Protein AF-0000000085933556 (afdb_homodimer)

Radius of gyration: 35.41 Å; Cα contacts (8 Å, |Δi|>4): 212; chains: 2; bounding box: 80×135×76 Å

Seco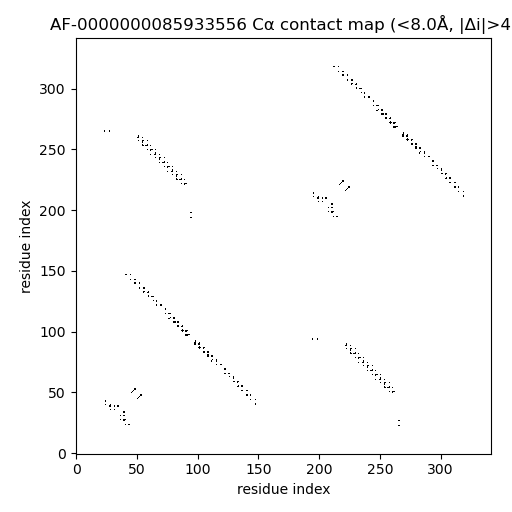ndary structure (DSSP, 8-state):
-------------THHHHHHHHHHHHHHHHH--SS-HHHHHHHHHHHIIIIIHHHHHHHHHHHHHHHHHHHHHHHHHHHHHHHHHHHHHHHTTS-HHHHHHHHHHHHHHHHHHHHHHHHHHHHHHHHHHHHHHHHHHHHHHHHHHHHHHHHHHHHHHHHHHHHHHHHHHT-/-------------THHHHHHHHHHHHHHHHH--SS-HHHHHHHHHHHIIIIIHHHHHHHHHHHHHHHHHHHHHHHHHHHHHHHHHHHHHHHTTS-HHHHHHHHHHHHHHHHHHHHHHHHHHHHHHHHHHHHHHHHHHHHHHHHHHHHHHHHHHHHHHHHHHHHHHHHHHT-

Organism: Parascaris univalens (NCBI:txid6257)

Nearest PDB structures (foldseek):
  3g67-assembly1_A  TM=4.284E-01  e=4.924E-02  Thermotoga maritima
  3g6b-assembly1_A  TM=4.175E-01  e=7.745E-02  Thermotoga maritima
  3ja6-assembly1_H  TM=3.773E-01  e=7.319E-02  Escherichia coli
  5sxc-assembly1_B  TM=4.586E-01  e=5.949E-01  Homo sapiens
  2b5u-assembly2_C  TM=4.401E-01  e=1.745E+00  Escherichia coli

Structure (mmCIF, N/CA/C/O backbone):
data_AF-0000000085933556-model_v1
#
loop_
_entity.id
_entity.type
_entity.pdbx_description
1 polymer 'IMD domain-containing protein'
#
loop_
_atom_site.group_PDB
_atom_site.id
_atom_site.type_symbol
_atom_site.label_atom_id
_atom_site.label_alt_id
_atom_site.label_comp_id
_atom_site.label_asym_id
_atom_site.label_entity_id
_atom_site.label_seq_id
_atom_site.pdbx_PDB_ins_code
_atom_site.Cartn_x
_atom_site.Cartn_y
_atom_site.Cartn_z
_atom_site.occupancy
_atom_site.B_iso_or_equiv
_atom_site.auth_seq_id
_atom_site.auth_comp_id
_atom_site.auth_asym_id
_atom_site.auth_atom_id
_atom_site.pdbx_PDB_model_num
ATOM 1 N N . MET A 1 1 ? -41.156 -8.016 -5.785 1 26.17 1 MET A N 1
ATOM 2 C CA . MET A 1 1 ? -40.406 -9.266 -5.91 1 26.17 1 MET A CA 1
ATOM 3 C C . MET A 1 1 ? -39.125 -9.039 -6.703 1 26.17 1 MET A C 1
ATOM 5 O O . MET A 1 1 ? -39.156 -8.617 -7.859 1 26.17 1 MET A O 1
ATOM 9 N N . ALA A 1 2 ? -37.938 -8.664 -5.984 1 28.75 2 ALA A N 1
ATOM 10 C CA . ALA A 1 2 ? -36.719 -8.016 -6.441 1 28.75 2 ALA A CA 1
ATOM 11 C C . ALA A 1 2 ? -35.938 -8.922 -7.383 1 28.75 2 ALA A C 1
ATOM 13 O O . ALA A 1 2 ? -35.656 -10.078 -7.055 1 28.75 2 ALA A O 1
ATOM 14 N N . ARG A 1 3 ? -36 -8.773 -8.688 1 28.77 3 ARG A N 1
ATOM 15 C CA . ARG A 1 3 ? -35.281 -9.469 -9.742 1 28.77 3 ARG A CA 1
ATOM 16 C C . ARG A 1 3 ? -33.781 -9.469 -9.445 1 28.77 3 ARG A C 1
ATOM 18 O O . ARG A 1 3 ? -33.156 -8.414 -9.281 1 28.77 3 ARG A O 1
ATOM 25 N N . LYS A 1 4 ? -33.344 -10.477 -8.789 1 30.47 4 LYS A N 1
ATOM 26 C CA . LYS A 1 4 ? -31.906 -10.695 -8.562 1 30.47 4 LYS A CA 1
ATOM 27 C C . LYS A 1 4 ? -31.109 -10.43 -9.836 1 30.47 4 LYS A C 1
ATOM 29 O O . LYS A 1 4 ? -31.406 -10.984 -10.898 1 30.47 4 LYS A O 1
ATOM 34 N N . LYS A 1 5 ? -30.594 -9.195 -9.961 1 32.16 5 LYS A N 1
ATOM 35 C CA . LYS A 1 5 ? -29.641 -8.891 -11.031 1 32.16 5 LYS A CA 1
ATOM 36 C C . LYS A 1 5 ? -28.688 -10.047 -11.258 1 32.16 5 LYS A C 1
ATOM 38 O O . LYS A 1 5 ? -28 -10.484 -10.336 1 32.16 5 LYS A O 1
ATOM 43 N N . GLU A 1 6 ? -29.031 -10.992 -12.07 1 28.17 6 GLU A N 1
ATOM 44 C CA . GLU A 1 6 ? -28.234 -12.102 -12.586 1 28.17 6 GLU A CA 1
ATOM 45 C C . GLU A 1 6 ? -26.797 -11.656 -12.883 1 28.17 6 GLU A C 1
ATOM 47 O O . GLU A 1 6 ? -26.594 -10.695 -13.625 1 28.17 6 GLU A O 1
ATOM 52 N N . GLY A 1 7 ? -25.953 -11.641 -11.828 1 27.97 7 GLY A N 1
ATOM 53 C CA . GLY A 1 7 ? -24.516 -11.43 -11.898 1 27.97 7 GLY A CA 1
ATOM 54 C C . GLY A 1 7 ? -23.875 -12.062 -13.117 1 27.97 7 GLY A C 1
ATOM 55 O O . GLY A 1 7 ? -24.234 -13.18 -13.5 1 27.97 7 GLY A O 1
ATOM 56 N N . ASP A 1 8 ? -23.562 -11.266 -14.125 1 31.34 8 ASP A N 1
ATOM 57 C CA . ASP A 1 8 ? -22.812 -11.594 -15.344 1 31.34 8 ASP A CA 1
ATOM 58 C C . ASP A 1 8 ? -21.719 -12.609 -15.062 1 31.34 8 ASP A C 1
ATOM 60 O O . ASP A 1 8 ? -20.844 -12.367 -14.227 1 31.34 8 ASP A O 1
ATOM 64 N N . ASP A 1 9 ? -22.047 -13.891 -15.07 1 30.17 9 ASP A N 1
ATOM 65 C CA . ASP A 1 9 ? -21.219 -15.094 -15.133 1 30.17 9 ASP A CA 1
ATOM 66 C C . ASP A 1 9 ? -20.031 -14.891 -16.062 1 30.17 9 ASP A C 1
ATOM 68 O O . ASP A 1 9 ? -20.188 -14.766 -17.281 1 30.17 9 ASP A O 1
ATOM 72 N N . TYR A 1 10 ? -19.125 -14.07 -15.664 1 32.06 10 TYR A N 1
ATOM 73 C CA . TYR A 1 10 ? -17.906 -14.188 -16.453 1 32.06 10 TYR A CA 1
ATOM 74 C C . TYR A 1 10 ? -17.547 -15.656 -16.672 1 32.06 10 TYR A C 1
ATOM 76 O O . TYR A 1 10 ? -17.406 -16.422 -15.719 1 32.06 10 TYR A O 1
ATOM 84 N N . GLY A 1 11 ? -18.078 -16.312 -17.641 1 29.06 11 GLY A N 1
ATOM 85 C CA . GLY A 1 11 ? -17.891 -17.609 -18.266 1 29.06 11 GLY A CA 1
ATOM 86 C C . GLY A 1 11 ? -16.453 -18.094 -18.234 1 29.06 11 GLY A C 1
ATOM 87 O O . GLY A 1 11 ? -15.734 -17.984 -19.234 1 29.06 11 GLY A O 1
ATOM 88 N N . LEU A 1 12 ? -15.625 -17.781 -17.297 1 33.41 12 LEU A N 1
ATOM 89 C CA . LEU A 1 12 ? -14.414 -18.594 -17.266 1 33.41 12 LEU A CA 1
ATOM 90 C C . LEU A 1 12 ? -14.758 -20.078 -17.25 1 33.41 12 LEU A C 1
ATOM 92 O O . LEU A 1 12 ? -15.336 -20.578 -16.266 1 33.41 12 LEU A O 1
ATOM 96 N N . SER A 1 13 ? -15.133 -20.594 -18.422 1 31.86 13 SER A N 1
ATOM 97 C CA . SER A 1 13 ? -15.508 -21.969 -18.703 1 31.86 13 SER A CA 1
ATOM 98 C C . SER A 1 13 ? -14.508 -22.938 -18.078 1 31.86 13 SER A C 1
ATOM 100 O O . SER A 1 13 ? -13.297 -22.797 -18.25 1 31.86 13 SER A O 1
ATOM 102 N N . ASN A 1 14 ? -14.727 -23.656 -17.094 1 37.09 14 ASN A N 1
ATOM 103 C CA . ASN A 1 14 ? -14.148 -24.797 -16.406 1 37.09 14 ASN A CA 1
ATOM 104 C C . ASN A 1 14 ? -13.578 -25.812 -17.406 1 37.09 14 ASN A C 1
ATOM 106 O O . ASN A 1 14 ? -12.789 -26.688 -17.031 1 37.09 14 ASN A O 1
ATOM 110 N N . GLY A 1 15 ? -14.125 -25.891 -18.641 1 37.16 15 GLY A N 1
ATOM 111 C CA . GLY A 1 15 ? -13.789 -26.922 -19.609 1 37.16 15 GLY A CA 1
ATOM 112 C C . GLY A 1 15 ? -12.398 -26.766 -20.188 1 37.16 15 GLY A C 1
ATOM 113 O O . GLY A 1 15 ? -11.828 -27.719 -20.734 1 37.16 15 GLY A O 1
ATOM 114 N N . SER A 1 16 ? -11.969 -25.531 -20.438 1 40 16 SER A N 1
ATOM 115 C CA . SER A 1 16 ? -10.727 -25.297 -21.172 1 40 16 SER A CA 1
ATOM 116 C C . SER A 1 16 ? -9.508 -25.594 -20.312 1 40 16 SER A C 1
ATOM 118 O O . SER A 1 16 ? -8.445 -25.938 -20.844 1 40 16 SER A O 1
ATOM 120 N N . SER A 1 17 ? -9.68 -25.516 -19.078 1 43.22 17 SER A N 1
ATOM 121 C CA . SER A 1 17 ? -8.523 -25.781 -18.234 1 43.22 17 SER A CA 1
ATOM 122 C C . SER A 1 17 ? -8.242 -27.281 -18.125 1 43.22 17 SER A C 1
ATOM 124 O O . SER A 1 17 ? -7.086 -27.703 -18.156 1 43.22 17 SER A O 1
ATOM 126 N N . ASP A 1 18 ? -9.242 -28.078 -18.047 1 42.28 18 ASP A N 1
ATOM 127 C CA . ASP A 1 18 ? -9.109 -29.531 -17.984 1 42.28 18 ASP A CA 1
ATOM 128 C C . ASP A 1 18 ? -8.539 -30.094 -19.281 1 42.28 18 ASP A C 1
ATOM 130 O O . ASP A 1 18 ? -7.707 -31 -19.266 1 42.28 18 ASP A O 1
ATOM 134 N N . ALA A 1 19 ? -9.031 -29.594 -20.438 1 48.72 19 ALA A N 1
ATOM 135 C CA . ALA A 1 19 ? -8.578 -30.047 -21.75 1 48.72 19 ALA A CA 1
ATOM 136 C C . ALA A 1 19 ? -7.109 -29.703 -21.969 1 48.72 19 ALA A C 1
ATOM 138 O O . ALA A 1 19 ? -6.363 -30.484 -22.562 1 48.72 19 ALA A O 1
ATOM 139 N N . SER A 1 20 ? -6.75 -28.641 -21.312 1 49.59 20 SER A N 1
ATOM 140 C CA . SER A 1 20 ? -5.391 -28.188 -21.609 1 49.59 20 SER A CA 1
ATOM 141 C C . SER A 1 20 ? -4.363 -29.031 -20.844 1 49.59 20 SER A C 1
ATOM 143 O O . SER A 1 20 ? -3.35 -29.438 -21.406 1 49.59 20 SER A O 1
ATOM 145 N N . LEU A 1 21 ? -4.738 -29.359 -19.672 1 46.59 21 LEU A N 1
ATOM 146 C CA . LEU A 1 21 ? -3.807 -30.203 -18.922 1 46.59 21 LEU A CA 1
ATOM 147 C C . LEU A 1 21 ? -3.752 -31.609 -19.5 1 46.59 21 LEU A C 1
ATOM 149 O O . LEU A 1 21 ? -2.67 -32.188 -19.672 1 46.59 21 LEU A O 1
ATOM 153 N N . ASP A 1 22 ? -4.938 -32.125 -19.766 1 45.41 22 ASP A N 1
ATOM 154 C CA . ASP A 1 22 ? -4.98 -33.438 -20.391 1 45.41 22 ASP A CA 1
ATOM 155 C C . ASP A 1 22 ? -4.23 -33.438 -21.719 1 45.41 22 ASP A C 1
ATOM 157 O O . ASP A 1 22 ? -3.484 -34.375 -22.016 1 45.41 22 ASP A O 1
ATOM 161 N N . ALA A 1 23 ? -4.512 -32.406 -22.438 1 48.91 23 ALA A N 1
ATOM 162 C CA . ALA A 1 23 ? -3.832 -32.281 -23.719 1 48.91 23 ALA A CA 1
ATOM 163 C C . ALA A 1 23 ? -2.326 -32.125 -23.531 1 48.91 23 ALA A C 1
ATOM 165 O O . ALA A 1 23 ? -1.537 -32.719 -24.25 1 48.91 23 ALA A O 1
ATOM 166 N N . ALA A 1 24 ? -1.965 -31.422 -22.531 1 46.34 24 ALA A N 1
ATOM 167 C CA . ALA A 1 24 ? -0.544 -31.234 -22.234 1 46.34 24 ALA A CA 1
ATOM 168 C C . ALA A 1 24 ? 0.09 -32.531 -21.766 1 46.34 24 ALA A C 1
ATOM 170 O O . ALA A 1 24 ? 1.186 -32.906 -22.203 1 46.34 24 ALA A O 1
ATOM 171 N N . LEU A 1 25 ? -0.577 -33.188 -20.938 1 47.22 25 LEU A N 1
ATOM 172 C CA . LEU A 1 25 ? -0.103 -34.469 -20.469 1 47.22 25 LEU A CA 1
ATOM 173 C C . LEU A 1 25 ? -0.025 -35.469 -21.641 1 47.22 25 LEU A C 1
ATOM 175 O O . LEU A 1 25 ? 0.962 -36.188 -21.766 1 47.22 25 LEU A O 1
ATOM 179 N N . ARG A 1 26 ? -1.099 -35.469 -22.453 1 49.09 26 ARG A N 1
ATOM 180 C CA . ARG A 1 26 ? -1.125 -36.375 -23.609 1 49.09 26 ARG A CA 1
ATOM 181 C C . ARG A 1 26 ? 0.001 -36.031 -24.578 1 49.09 26 ARG A C 1
ATOM 183 O O . ARG A 1 26 ? 0.656 -36.938 -25.109 1 49.09 26 ARG A O 1
ATOM 190 N N . GLU A 1 27 ? 0.159 -34.812 -24.828 1 45.16 27 GLU A N 1
ATOM 191 C CA . GLU A 1 27 ? 1.21 -34.375 -25.75 1 45.16 27 GLU A CA 1
ATOM 192 C C . GLU A 1 27 ? 2.594 -34.719 -25.188 1 45.16 27 GLU A C 1
ATOM 194 O O . GLU A 1 27 ? 3.475 -35.156 -25.938 1 45.16 27 GLU A O 1
ATOM 199 N N . CYS A 1 28 ? 2.779 -34.438 -24 1 42.66 28 CYS A N 1
ATOM 200 C CA . CYS A 1 28 ? 4.035 -34.812 -23.359 1 42.66 28 CYS A CA 1
ATOM 201 C C . CYS A 1 28 ? 4.285 -36.312 -23.484 1 42.66 28 CYS A C 1
ATOM 203 O O . CYS A 1 28 ? 5.398 -36.75 -23.797 1 42.66 28 CYS A O 1
ATOM 205 N N . ILE A 1 29 ? 3.277 -37 -23.25 1 44.59 29 ILE A N 1
ATOM 206 C CA . ILE A 1 29 ? 3.369 -38.469 -23.359 1 44.59 29 ILE A CA 1
ATOM 207 C C . ILE A 1 29 ? 3.689 -38.844 -24.797 1 44.59 29 ILE A C 1
ATOM 209 O O . ILE A 1 29 ? 4.523 -39.75 -25.031 1 44.59 29 ILE A O 1
ATOM 213 N N . ASN A 1 30 ? 2.947 -38.281 -25.672 1 44.81 30 ASN A N 1
ATOM 214 C CA . ASN A 1 30 ? 3.141 -38.656 -27.062 1 44.81 30 ASN A CA 1
ATOM 215 C C . ASN A 1 30 ? 4.551 -38.312 -27.547 1 44.81 30 ASN A C 1
ATOM 217 O O . ASN A 1 30 ? 5.09 -38.969 -28.422 1 44.81 30 ASN A O 1
ATOM 221 N N . ASN A 1 31 ? 5 -37.281 -27.141 1 39.56 31 ASN A N 1
ATOM 222 C CA . ASN A 1 31 ? 6.332 -36.875 -27.594 1 39.56 31 ASN A CA 1
ATOM 223 C C . ASN A 1 31 ? 7.422 -37.688 -26.922 1 39.56 31 ASN A C 1
ATOM 225 O O . ASN A 1 31 ? 8.602 -37.594 -27.25 1 39.56 31 ASN A O 1
ATOM 229 N N . ILE A 1 32 ? 7.109 -38.219 -25.812 1 40.66 32 ILE A N 1
ATOM 230 C CA . ILE A 1 32 ? 8.125 -39.031 -25.156 1 40.66 32 ILE A CA 1
ATOM 231 C C . ILE A 1 32 ? 8.156 -40.406 -25.781 1 40.66 32 ILE A C 1
ATOM 233 O O . ILE A 1 32 ? 7.34 -41.281 -25.438 1 40.66 32 ILE A O 1
ATOM 237 N N . SER A 1 33 ? 8.453 -40.531 -26.922 1 40.47 33 SER A N 1
ATOM 238 C CA . SER A 1 33 ? 8.578 -41.781 -27.656 1 40.47 33 SER A CA 1
ATOM 239 C C . SER A 1 33 ? 9.391 -42.812 -26.859 1 40.47 33 SER A C 1
ATOM 241 O O . SER A 1 33 ? 9.078 -44 -26.859 1 40.47 33 SER A O 1
ATOM 243 N N . ASP A 1 34 ? 10.617 -42.531 -26.562 1 43.16 34 ASP A N 1
ATOM 244 C CA . ASP A 1 34 ? 11.555 -43.562 -26.172 1 43.16 34 ASP A CA 1
ATOM 245 C C . ASP A 1 34 ? 11.438 -43.875 -24.688 1 43.16 34 ASP A C 1
ATOM 247 O O . ASP A 1 34 ? 12.219 -44.656 -24.141 1 43.16 34 ASP A O 1
ATOM 251 N N . ILE A 1 35 ? 10.953 -43 -23.875 1 46.62 35 ILE A N 1
ATOM 252 C CA . ILE A 1 35 ? 10.836 -43.312 -22.453 1 46.62 35 ILE A CA 1
ATOM 253 C C . ILE A 1 35 ? 9.57 -44.125 -22.203 1 46.62 35 ILE A C 1
ATOM 255 O O . ILE A 1 35 ? 8.5 -43.781 -22.734 1 46.62 35 ILE A O 1
ATOM 259 N N . PRO A 1 36 ? 9.648 -45.281 -21.625 1 51.75 36 PRO A N 1
ATOM 260 C CA . PRO A 1 36 ? 8.438 -46.031 -21.297 1 51.75 36 PRO A CA 1
ATOM 261 C C . PRO A 1 36 ? 7.332 -45.156 -20.719 1 51.75 36 PRO A C 1
ATOM 263 O O . PRO A 1 36 ? 7.609 -44.25 -19.938 1 51.75 36 PRO A O 1
ATOM 266 N N . PRO A 1 37 ? 6.219 -45.125 -21.375 1 53.66 37 PRO A N 1
ATOM 267 C CA . PRO A 1 37 ? 5.062 -44.281 -21.062 1 53.66 37 PRO A CA 1
ATOM 268 C C . PRO A 1 37 ? 4.855 -44.094 -19.562 1 53.66 37 PRO A C 1
ATOM 270 O O . PRO A 1 37 ? 4.438 -43.031 -19.109 1 53.66 37 PRO A O 1
ATOM 273 N N . ASP A 1 38 ? 5.219 -45.156 -18.797 1 54.28 38 ASP A N 1
ATOM 274 C CA . ASP A 1 38 ? 5 -45.125 -17.344 1 54.28 38 ASP A CA 1
ATOM 275 C C . ASP A 1 38 ? 5.941 -44.125 -16.688 1 54.28 38 ASP A C 1
ATOM 277 O O . ASP A 1 38 ? 5.539 -43.375 -15.773 1 54.28 38 ASP A O 1
ATOM 281 N N . ARG A 1 39 ? 7.18 -44.094 -17.125 1 60.81 39 ARG A N 1
ATOM 282 C CA . ARG A 1 39 ? 8.164 -43.188 -16.531 1 60.81 39 ARG A CA 1
ATOM 283 C C . ARG A 1 39 ? 7.836 -41.719 -16.859 1 60.81 39 ARG A C 1
ATOM 285 O O . ARG A 1 39 ? 8.062 -40.844 -16.031 1 60.81 39 ARG A O 1
ATOM 292 N N . VAL A 1 40 ? 7.207 -41.688 -17.953 1 62.84 40 VAL A N 1
ATOM 293 C CA . VAL A 1 40 ? 6.871 -40.312 -18.406 1 62.84 40 VAL A CA 1
ATOM 294 C C . VAL A 1 40 ? 5.766 -39.75 -17.516 1 62.84 40 VAL A C 1
ATOM 296 O O . VAL A 1 40 ? 5.855 -38.594 -17.078 1 62.84 40 VAL A O 1
ATOM 299 N N . VAL A 1 41 ? 4.773 -40.594 -17.234 1 65.88 41 VAL A N 1
ATOM 300 C CA . VAL A 1 41 ? 3.652 -40.156 -16.422 1 65.88 41 VAL A CA 1
ATOM 301 C C . VAL A 1 41 ? 4.145 -39.781 -15.023 1 65.88 41 VAL A C 1
ATOM 303 O O . VAL A 1 41 ? 3.777 -38.75 -14.477 1 65.88 41 VAL A O 1
ATOM 306 N N . ASN A 1 42 ? 5.035 -40.656 -14.555 1 68.44 42 ASN A N 1
ATOM 307 C CA . ASN A 1 42 ? 5.547 -40.406 -13.211 1 68.44 42 ASN A CA 1
ATOM 308 C C . ASN A 1 42 ? 6.438 -39.156 -13.172 1 68.44 42 ASN A C 1
ATOM 310 O O . ASN A 1 42 ? 6.375 -38.375 -12.219 1 68.44 42 ASN A O 1
ATOM 314 N N . ASP A 1 43 ? 7.184 -39 -14.172 1 68 43 ASP A N 1
ATOM 315 C CA . ASP A 1 43 ? 8.086 -37.875 -14.227 1 68 43 ASP A CA 1
ATOM 316 C C . ASP A 1 43 ? 7.301 -36.562 -14.359 1 68 43 ASP A C 1
ATOM 318 O O . ASP A 1 43 ? 7.617 -35.562 -13.695 1 68 43 ASP A O 1
ATOM 322 N N . VAL A 1 44 ? 6.297 -36.656 -15.156 1 70.81 44 VAL A N 1
ATOM 323 C CA . VAL A 1 44 ? 5.465 -35.469 -15.359 1 70.81 44 VAL A CA 1
ATOM 324 C C . VAL A 1 44 ? 4.707 -35.156 -14.07 1 70.81 44 VAL A C 1
ATOM 326 O O . VAL A 1 44 ? 4.605 -34 -13.68 1 70.81 44 VAL A O 1
ATOM 329 N N . TYR A 1 45 ? 4.238 -36.156 -13.492 1 73.75 45 TYR A N 1
ATOM 330 C CA . TYR A 1 45 ? 3.547 -36 -12.219 1 73.75 45 TYR A CA 1
ATOM 331 C C . TYR A 1 45 ? 4.469 -35.375 -11.172 1 73.75 45 TYR A C 1
ATOM 333 O O . TYR A 1 45 ? 4.086 -34.438 -10.477 1 73.75 45 TYR A O 1
ATOM 341 N N . GLU A 1 46 ? 5.605 -35.875 -11.188 1 72.38 46 GLU A N 1
ATOM 342 C CA . GLU A 1 46 ? 6.555 -35.406 -10.195 1 72.38 46 GLU A CA 1
ATOM 343 C C . GLU A 1 46 ? 6.918 -33.938 -10.461 1 72.38 46 GLU A C 1
ATOM 345 O O . GLU A 1 46 ? 6.992 -33.125 -9.531 1 72.38 46 GLU A O 1
ATOM 350 N N . GLN A 1 47 ? 7.102 -33.656 -11.688 1 73.75 47 GLN A N 1
ATOM 351 C CA . GLN A 1 47 ? 7.426 -32.25 -12.039 1 73.75 47 GLN A CA 1
ATOM 352 C C . GLN A 1 47 ? 6.289 -31.312 -11.672 1 73.75 47 GLN A C 1
ATOM 354 O O . GLN A 1 47 ? 6.523 -30.25 -11.109 1 73.75 47 GLN A O 1
ATOM 359 N N . LEU A 1 48 ? 5.094 -31.703 -11.914 1 76.62 48 LEU A N 1
ATOM 360 C CA . LEU A 1 48 ? 3.928 -30.859 -11.641 1 76.62 48 LEU A CA 1
ATOM 361 C C . LEU A 1 48 ? 3.682 -30.75 -10.133 1 76.62 48 LEU A C 1
ATOM 363 O O . LEU A 1 48 ? 3.395 -29.672 -9.633 1 76.62 48 LEU A O 1
ATOM 367 N N . MET A 1 49 ? 3.936 -31.844 -9.461 1 80.06 49 MET A N 1
ATOM 368 C CA . MET A 1 49 ? 3.639 -31.875 -8.039 1 80.06 49 MET A CA 1
ATOM 369 C C . MET A 1 49 ? 4.777 -31.25 -7.234 1 80.06 49 MET A C 1
ATOM 371 O O . MET A 1 49 ? 4.543 -30.625 -6.195 1 80.06 49 MET A O 1
ATOM 375 N N . LEU A 1 50 ? 5.965 -31.375 -7.75 1 78.62 50 LEU A N 1
ATOM 376 C CA . LEU A 1 50 ? 7.105 -30.953 -6.945 1 78.62 50 LEU A CA 1
ATOM 377 C C . LEU A 1 50 ? 7.523 -29.531 -7.297 1 78.62 50 LEU A C 1
ATOM 379 O O . LEU A 1 50 ? 8.086 -28.828 -6.461 1 78.62 50 LEU A O 1
ATOM 383 N N . LYS A 1 51 ? 7.199 -29.109 -8.508 1 79.06 51 LYS A N 1
ATOM 384 C CA . LYS A 1 51 ? 7.699 -27.797 -8.922 1 79.06 51 LYS A CA 1
ATOM 385 C C . LYS A 1 51 ? 6.551 -26.828 -9.195 1 79.06 51 LYS A C 1
ATOM 387 O O . LYS A 1 51 ? 6.5 -25.734 -8.617 1 79.06 51 LYS A O 1
ATOM 392 N N . PHE A 1 52 ? 5.602 -27.234 -9.969 1 82.44 52 PHE A N 1
ATOM 393 C CA . PHE A 1 52 ? 4.527 -26.344 -10.398 1 82.44 52 PHE A CA 1
ATOM 394 C C . PHE A 1 52 ? 3.59 -26.031 -9.234 1 82.44 52 PHE A C 1
ATOM 396 O O . PHE A 1 52 ? 3.275 -24.875 -8.977 1 82.44 52 PHE A O 1
ATOM 403 N N . GLN A 1 53 ? 3.197 -27.047 -8.516 1 86.81 53 GLN A N 1
ATOM 404 C CA . GLN A 1 53 ? 2.184 -26.891 -7.477 1 86.81 53 GLN A CA 1
ATOM 405 C C . GLN A 1 53 ? 2.691 -26 -6.348 1 86.81 53 GLN A C 1
ATOM 407 O O . GLN A 1 53 ? 2.01 -25.062 -5.941 1 86.81 53 GLN A O 1
ATOM 412 N N . PRO A 1 54 ? 3.863 -26.266 -5.793 1 87.75 54 PRO A N 1
ATOM 413 C CA . PRO A 1 54 ? 4.363 -25.375 -4.754 1 87.75 54 PRO A CA 1
ATOM 414 C C . PRO A 1 54 ? 4.559 -23.938 -5.258 1 87.75 54 PRO A C 1
ATOM 416 O O . PRO A 1 54 ? 4.355 -22.984 -4.508 1 87.75 54 PRO A O 1
ATOM 419 N N . ALA A 1 55 ? 4.977 -23.828 -6.473 1 88.94 55 ALA A N 1
ATOM 420 C CA . ALA A 1 55 ? 5.16 -22.5 -7.059 1 88.94 55 ALA A CA 1
ATOM 421 C C . ALA A 1 55 ? 3.834 -21.75 -7.152 1 88.94 55 ALA A C 1
ATOM 423 O O . ALA A 1 55 ? 3.76 -20.562 -6.84 1 88.94 55 ALA A O 1
ATOM 424 N N . MET A 1 56 ? 2.846 -22.375 -7.59 1 88.69 56 MET A N 1
ATOM 425 C CA . MET A 1 56 ? 1.513 -21.781 -7.688 1 88.69 56 MET A CA 1
ATOM 426 C C . MET A 1 56 ? 1.001 -21.375 -6.312 1 88.69 56 MET A C 1
ATOM 428 O O . MET A 1 56 ? 0.42 -20.297 -6.16 1 88.69 56 MET A O 1
ATOM 432 N N . LYS A 1 57 ? 1.201 -22.25 -5.375 1 90.06 57 LYS A N 1
ATOM 433 C CA . LYS A 1 57 ? 0.822 -21.922 -4.004 1 90.06 57 LYS A CA 1
ATOM 434 C C . LYS A 1 57 ? 1.566 -20.688 -3.51 1 90.06 57 LYS A C 1
ATOM 436 O O . LYS A 1 57 ? 0.996 -19.844 -2.803 1 90.06 57 LYS A O 1
ATOM 441 N N . GLY A 1 58 ? 2.83 -20.688 -3.84 1 92.94 58 GLY A N 1
ATOM 442 C CA . GLY A 1 58 ? 3.623 -19.516 -3.484 1 92.94 58 GLY A CA 1
ATOM 443 C C . GLY A 1 58 ? 3.064 -18.219 -4.039 1 92.94 58 GLY A C 1
ATOM 444 O O . GLY A 1 58 ? 3.057 -17.188 -3.354 1 92.94 58 GLY A O 1
ATOM 445 N N . VAL A 1 59 ? 2.572 -18.234 -5.254 1 93.19 59 VAL A N 1
ATOM 446 C CA . VAL A 1 59 ? 1.973 -17.062 -5.875 1 93.19 59 VAL A CA 1
ATOM 447 C C . VAL A 1 59 ? 0.703 -16.672 -5.121 1 93.19 59 VAL A C 1
ATOM 449 O O . VAL A 1 59 ? 0.495 -15.492 -4.812 1 93.19 59 VAL A O 1
ATOM 452 N N . ALA A 1 60 ? -0.095 -17.625 -4.828 1 92.44 60 ALA A N 1
ATOM 453 C CA . ALA A 1 60 ? -1.326 -17.359 -4.09 1 92.44 60 ALA A CA 1
ATOM 454 C C . ALA A 1 60 ? -1.021 -16.766 -2.719 1 92.44 60 ALA A C 1
ATOM 456 O O . ALA A 1 60 ? -1.596 -15.742 -2.336 1 92.44 60 ALA A O 1
ATOM 457 N N . ASP A 1 61 ? -0.123 -17.375 -2.016 1 94.69 61 ASP A N 1
ATOM 458 C CA . ASP A 1 61 ? 0.221 -16.922 -0.669 1 94.69 61 ASP A CA 1
ATOM 459 C C . ASP A 1 61 ? 0.776 -15.5 -0.688 1 94.69 61 ASP A C 1
ATOM 461 O O . ASP A 1 61 ? 0.342 -14.648 0.091 1 94.69 61 ASP A O 1
ATOM 465 N N . SER A 1 62 ? 1.738 -15.352 -1.527 1 95.94 62 SER A N 1
ATOM 466 C CA . SER A 1 62 ? 2.32 -14.023 -1.628 1 95.94 62 SER A CA 1
ATOM 467 C C . SER A 1 62 ? 1.295 -13.008 -2.123 1 95.94 62 SER A C 1
ATOM 469 O O . SER A 1 62 ? 1.331 -11.836 -1.73 1 95.94 62 SER A O 1
ATOM 471 N N . GLY A 1 63 ? 0.385 -13.43 -2.984 1 95.69 63 GLY A N 1
ATOM 472 C CA . GLY A 1 63 ? -0.706 -12.578 -3.428 1 95.69 63 GLY A CA 1
ATOM 473 C C . GLY A 1 63 ? -1.605 -12.117 -2.293 1 95.69 63 GLY A C 1
ATOM 474 O O . GLY A 1 63 ? -1.984 -10.953 -2.227 1 95.69 63 GLY A O 1
ATOM 475 N N . PHE A 1 64 ? -1.9 -13 -1.426 1 96.06 64 PHE A N 1
ATOM 476 C CA . PHE A 1 64 ? -2.732 -12.656 -0.28 1 96.06 64 PHE A CA 1
ATOM 477 C C . PHE A 1 64 ? -1.997 -11.703 0.654 1 96.06 64 PHE A C 1
ATOM 479 O O . PHE A 1 64 ? -2.609 -10.812 1.245 1 96.06 64 PHE A O 1
ATOM 486 N N . ASN A 1 65 ? -0.724 -11.953 0.803 1 97 65 ASN A N 1
ATOM 487 C CA . ASN A 1 65 ? 0.065 -11.016 1.599 1 97 65 ASN A CA 1
ATOM 488 C C . ASN A 1 65 ? 0.043 -9.609 1.002 1 97 65 ASN A C 1
ATOM 490 O O . ASN A 1 65 ? -0.102 -8.625 1.727 1 97 65 ASN A O 1
ATOM 494 N N . LEU A 1 66 ? 0.206 -9.523 -0.277 1 96.19 66 LEU A N 1
ATOM 495 C CA . LEU A 1 66 ? 0.162 -8.242 -0.972 1 96.19 66 LEU A CA 1
ATOM 496 C C . LEU A 1 66 ? -1.215 -7.598 -0.84 1 96.19 66 LEU A C 1
ATOM 498 O O . LEU A 1 66 ? -1.322 -6.387 -0.625 1 96.19 66 LEU A O 1
ATOM 502 N N . LEU A 1 67 ? -2.207 -8.422 -0.943 1 95.62 67 LEU A N 1
ATOM 503 C CA . LEU A 1 67 ? -3.576 -7.945 -0.77 1 95.62 67 LEU A CA 1
ATOM 504 C C . LEU A 1 67 ? -3.768 -7.332 0.612 1 95.62 67 LEU A C 1
ATOM 506 O O . LEU A 1 67 ? -4.355 -6.254 0.739 1 95.62 67 LEU A O 1
ATOM 510 N N . ARG A 1 68 ? -3.291 -7.969 1.613 1 96.94 68 ARG A N 1
ATOM 511 C CA . ARG A 1 68 ? -3.381 -7.457 2.977 1 96.94 68 ARG A CA 1
ATOM 512 C C . ARG A 1 68 ? -2.662 -6.117 3.107 1 96.94 68 ARG A C 1
ATOM 514 O O . ARG A 1 68 ? -3.15 -5.207 3.779 1 96.94 68 ARG A O 1
ATOM 521 N N . ALA A 1 69 ? -1.508 -6.074 2.479 1 96.56 69 ALA A N 1
ATOM 522 C CA . ALA A 1 69 ? -0.76 -4.82 2.492 1 96.56 69 ALA A CA 1
ATOM 523 C C . ALA A 1 69 ? -1.553 -3.703 1.822 1 96.56 69 ALA A C 1
ATOM 525 O O . ALA A 1 69 ? -1.593 -2.576 2.322 1 96.56 69 ALA A O 1
ATOM 526 N N . PHE A 1 70 ? -2.174 -3.975 0.704 1 95 70 PHE A N 1
ATOM 527 C CA . PHE A 1 70 ? -2.998 -2.996 0.001 1 95 70 PHE A CA 1
ATOM 528 C C . PHE A 1 70 ? -4.164 -2.547 0.872 1 95 70 PHE A C 1
ATOM 530 O O . PHE A 1 70 ? -4.496 -1.359 0.906 1 95 70 PHE A O 1
ATOM 537 N N . ASN A 1 71 ? -4.746 -3.48 1.55 1 96.75 71 ASN A N 1
ATOM 538 C CA . ASN A 1 71 ? -5.84 -3.141 2.457 1 96.75 71 ASN A CA 1
ATOM 539 C C . ASN A 1 71 ? -5.371 -2.217 3.576 1 96.75 71 ASN A C 1
ATOM 541 O O . ASN A 1 71 ? -6.102 -1.315 3.99 1 96.75 71 ASN A O 1
ATOM 545 N N . ASN A 1 72 ? -4.219 -2.516 4.055 1 97.31 72 ASN A N 1
ATOM 546 C CA . ASN A 1 72 ? -3.652 -1.649 5.082 1 97.31 72 ASN A CA 1
ATOM 547 C C . ASN A 1 72 ? -3.443 -0.228 4.566 1 97.31 72 ASN A C 1
ATOM 549 O O . ASN A 1 72 ? -3.711 0.741 5.281 1 97.31 72 ASN A O 1
ATOM 553 N N . VAL A 1 73 ? -2.975 -0.049 3.33 1 95.94 73 VAL A N 1
ATOM 554 C CA . VAL A 1 73 ? -2.814 1.264 2.715 1 95.94 73 VAL A CA 1
ATOM 555 C C . VAL A 1 73 ? -4.164 1.979 2.662 1 95.94 73 VAL A C 1
ATOM 557 O O . VAL A 1 73 ? -4.25 3.174 2.953 1 95.94 73 VAL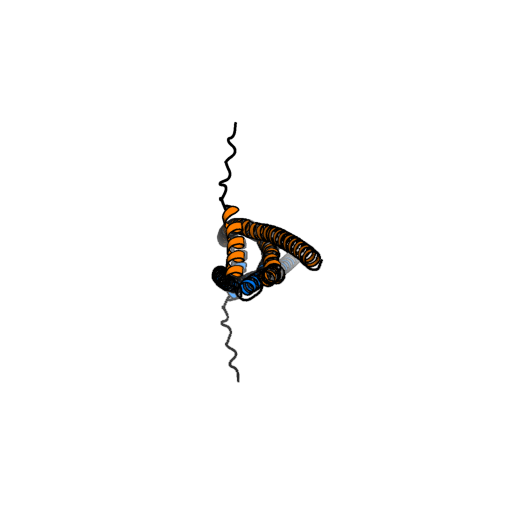 A O 1
ATOM 560 N N . GLN A 1 74 ? -5.16 1.228 2.289 1 95.88 74 GLN A N 1
ATOM 561 C CA . GLN A 1 74 ? -6.5 1.797 2.219 1 95.88 74 GLN A CA 1
ATOM 562 C C . GLN A 1 74 ? -6.91 2.412 3.555 1 95.88 74 GLN A C 1
ATOM 564 O O . GLN A 1 74 ? -7.379 3.551 3.602 1 95.88 74 GLN A O 1
ATOM 569 N N . LYS A 1 75 ? -6.75 1.732 4.598 1 96.94 75 LYS A N 1
ATOM 570 C CA . LYS A 1 75 ? -7.121 2.168 5.941 1 96.94 75 LYS A CA 1
ATOM 571 C C . LYS A 1 75 ? -6.285 3.363 6.383 1 96.94 75 LYS A C 1
ATOM 573 O O . LYS A 1 75 ? -6.816 4.336 6.926 1 96.94 75 LYS A O 1
ATOM 578 N N . MET A 1 76 ? -4.953 3.234 6.184 1 97 76 MET A N 1
ATOM 579 C CA . MET A 1 76 ? -4.062 4.312 6.602 1 97 76 MET A CA 1
ATOM 580 C C . MET A 1 76 ? -4.332 5.582 5.805 1 97 76 MET A C 1
ATOM 582 O O . MET A 1 76 ? -4.203 6.691 6.328 1 97 76 MET A O 1
ATOM 586 N N . CYS A 1 77 ? -4.66 5.414 4.516 1 95.88 77 CYS A N 1
ATOM 587 C CA . CYS A 1 77 ? -4.996 6.559 3.678 1 95.88 77 CYS A CA 1
ATOM 588 C C . CYS A 1 77 ? -6.234 7.277 4.207 1 95.88 77 CYS A C 1
ATOM 590 O O . CYS A 1 77 ? -6.281 8.508 4.23 1 95.88 77 CYS A O 1
ATOM 592 N N . GLU A 1 78 ? -7.203 6.539 4.66 1 96.44 78 GLU A N 1
ATOM 593 C CA . GLU A 1 78 ? -8.391 7.141 5.258 1 96.44 78 GLU A CA 1
ATOM 594 C C . GLU A 1 78 ? -8.031 7.984 6.477 1 96.44 78 GLU A C 1
ATOM 596 O O . GLU A 1 78 ? -8.523 9.102 6.637 1 96.44 78 GLU A O 1
ATOM 601 N N . GLY A 1 79 ? -7.191 7.453 7.312 1 96.56 79 GLY A N 1
ATOM 602 C CA . GLY A 1 79 ? -6.727 8.195 8.477 1 96.56 79 GLY A CA 1
ATOM 603 C C . GLY A 1 79 ? -5.973 9.461 8.117 1 96.56 79 GLY A C 1
ATOM 604 O O . GLY A 1 79 ? -6.152 10.5 8.75 1 96.56 79 GLY A O 1
ATOM 605 N N . TYR A 1 80 ? -5.188 9.398 7.109 1 96.5 80 TYR A N 1
ATOM 606 C CA . TYR A 1 80 ? -4.418 10.547 6.652 1 96.5 80 TYR A CA 1
ATOM 607 C C . TYR A 1 80 ? -5.336 11.641 6.117 1 96.5 80 TYR A C 1
ATOM 609 O O . TYR A 1 80 ? -5.172 12.812 6.457 1 96.5 80 TYR A O 1
ATOM 617 N N . VAL A 1 81 ? -6.305 11.234 5.348 1 96.25 81 VAL A N 1
ATOM 618 C CA . VAL A 1 81 ? -7.27 12.172 4.777 1 96.25 81 VAL A CA 1
ATOM 619 C C . VAL A 1 81 ? -8.055 12.852 5.898 1 96.25 81 VAL A C 1
ATOM 621 O O . VAL A 1 81 ? -8.258 14.07 5.871 1 96.25 81 VAL A O 1
ATOM 624 N N . LYS A 1 82 ? -8.438 12.133 6.852 1 96.75 82 LYS A N 1
ATOM 625 C CA . LYS A 1 82 ? -9.156 12.695 7.992 1 96.75 82 LYS A CA 1
ATOM 626 C C . LYS A 1 82 ? -8.312 13.734 8.727 1 96.75 82 LYS A C 1
ATOM 628 O O . LYS A 1 82 ? -8.82 14.766 9.156 1 96.75 82 LYS A O 1
ATOM 633 N N . SER A 1 83 ? -7.066 13.367 8.898 1 95.38 83 SER A N 1
ATOM 634 C CA . SER A 1 83 ? -6.164 14.297 9.562 1 95.38 83 SER A CA 1
ATOM 635 C C . SER A 1 83 ? -6.008 15.586 8.758 1 95.38 83 SER A C 1
ATOM 637 O O . SER A 1 83 ? -5.938 16.672 9.328 1 95.38 83 SER A O 1
ATOM 639 N N . ILE A 1 84 ? -5.941 15.516 7.457 1 93.44 84 ILE A N 1
ATOM 640 C CA . ILE A 1 84 ? -5.859 16.688 6.586 1 93.44 84 ILE A CA 1
ATOM 641 C C . ILE A 1 84 ? -7.133 17.516 6.715 1 93.44 84 ILE A C 1
ATOM 643 O O . ILE A 1 84 ? -7.07 18.75 6.809 1 93.44 84 ILE A O 1
ATOM 647 N N . ASP A 1 85 ? -8.266 16.859 6.746 1 94.69 85 ASP A N 1
ATOM 648 C CA . ASP A 1 85 ? -9.531 17.562 6.938 1 94.69 85 ASP A CA 1
ATOM 649 C C . ASP A 1 85 ? -9.547 18.312 8.266 1 94.69 85 ASP A C 1
ATOM 651 O O . ASP A 1 85 ? -9.992 19.469 8.32 1 94.69 85 ASP A O 1
ATOM 655 N N . THR A 1 86 ? -9.086 17.656 9.289 1 93.12 86 THR A N 1
ATOM 656 C CA . THR A 1 86 ? -9.031 18.281 10.609 1 93.12 86 THR A CA 1
ATOM 657 C C . THR A 1 86 ? -8.133 19.516 10.594 1 93.12 86 THR A C 1
ATOM 659 O O . THR A 1 86 ? -8.477 20.547 11.18 1 93.12 86 THR A O 1
ATOM 662 N N . LEU A 1 87 ? -6.996 19.438 9.922 1 91.06 87 LEU A N 1
ATOM 663 C CA . LEU A 1 87 ? -6.098 20.578 9.789 1 91.06 87 LEU A CA 1
ATOM 664 C C . LEU A 1 87 ? -6.762 21.703 9.016 1 91.06 87 LEU A C 1
ATOM 666 O O . LEU A 1 87 ? -6.672 22.875 9.414 1 91.06 87 LEU A O 1
ATOM 670 N N . ALA A 1 88 ? -7.398 21.359 7.945 1 90.12 88 ALA A N 1
ATOM 671 C CA . ALA A 1 88 ? -8.117 22.375 7.164 1 90.12 88 ALA A CA 1
ATOM 672 C C . ALA A 1 88 ? -9.172 23.078 8.008 1 90.12 88 ALA A C 1
ATOM 674 O O . ALA A 1 88 ? -9.297 24.297 7.961 1 90.12 88 ALA A O 1
ATOM 675 N N . ASP A 1 89 ? -9.883 22.391 8.805 1 89.19 89 ASP A N 1
ATOM 676 C CA . ASP A 1 89 ? -10.938 22.938 9.656 1 89.19 89 ASP A CA 1
ATOM 677 C C . ASP A 1 89 ? -10.359 23.875 10.711 1 89.19 89 ASP A C 1
ATOM 679 O O . ASP A 1 89 ? -11.016 24.844 11.109 1 89.19 89 ASP A O 1
ATOM 683 N N . SER A 1 90 ? -9.141 23.5 11.133 1 83.69 90 SER A N 1
ATOM 684 C CA . SER A 1 90 ? -8.5 24.344 12.133 1 83.69 90 SER A CA 1
ATOM 685 C C . SER A 1 90 ? -8.172 25.719 11.57 1 83.69 90 SER A C 1
ATOM 687 O O . SER A 1 90 ? -8.047 26.703 12.32 1 83.69 90 SER A O 1
ATOM 689 N N . GLY A 1 91 ? -8.023 25.812 10.234 1 76.38 91 GLY A N 1
ATOM 690 C CA . GLY A 1 91 ? -7.695 27.094 9.602 1 76.38 91 GLY A CA 1
ATOM 691 C C . GLY A 1 91 ? -8.914 27.828 9.094 1 76.38 91 GLY A C 1
ATOM 692 O O . GLY A 1 91 ? -8.805 28.953 8.609 1 76.38 91 GLY A O 1
ATOM 693 N N . SER A 1 92 ? -10.062 27.25 9.234 1 73.38 92 SER A N 1
ATOM 694 C CA . SER A 1 92 ? -11.258 27.828 8.609 1 73.38 92 SER A CA 1
ATOM 695 C C . SER A 1 92 ? -11.688 29.109 9.305 1 73.38 92 SER A C 1
ATOM 697 O O . SER A 1 92 ? -12.352 29.953 8.703 1 73.38 92 SER A O 1
ATOM 699 N N . LYS A 1 93 ? -11.258 29.328 10.516 1 68.19 93 LYS A N 1
ATOM 700 C CA . LYS A 1 93 ? -11.633 30.531 11.227 1 68.19 93 LYS A CA 1
ATOM 701 C C . LYS A 1 93 ? -10.453 31.5 11.32 1 68.19 93 LYS A C 1
ATOM 703 O O . LYS A 1 93 ? -10.516 32.5 12.062 1 68.19 93 LYS A O 1
ATOM 708 N N . ALA A 1 94 ? -9.492 31.109 10.5 1 68.31 94 ALA A N 1
ATOM 709 C CA . ALA A 1 94 ? -8.281 31.922 10.586 1 68.31 94 ALA A CA 1
ATOM 710 C C . ALA A 1 94 ? -8.32 33.062 9.594 1 68.31 94 ALA A C 1
ATOM 712 O O . ALA A 1 94 ? -9.391 33.438 9.086 1 68.31 94 ALA A O 1
ATOM 713 N N . PHE A 1 95 ? -7.254 33.844 9.453 1 66.38 95 PHE A N 1
ATOM 714 C CA . PHE A 1 95 ? -7.141 34.969 8.531 1 66.38 95 PHE A CA 1
ATOM 715 C C . PHE A 1 95 ? -7.293 34.5 7.09 1 66.38 95 PHE A C 1
ATOM 717 O O . PHE A 1 95 ? -7.211 33.281 6.809 1 66.38 95 PHE A O 1
ATOM 724 N N . ALA A 1 96 ? -7.582 35.5 6.258 1 67.94 96 ALA A N 1
ATOM 725 C CA . ALA A 1 96 ? -7.941 35.25 4.867 1 67.94 96 ALA A CA 1
ATOM 726 C C . ALA A 1 96 ? -6.91 34.344 4.195 1 67.94 96 ALA A C 1
ATOM 728 O O . ALA A 1 96 ? -7.27 33.406 3.486 1 67.94 96 ALA A O 1
ATOM 729 N N . ALA A 1 97 ? -5.598 34.562 4.398 1 66.88 97 ALA A N 1
ATOM 730 C CA . ALA A 1 97 ? -4.547 33.75 3.793 1 66.88 97 ALA A CA 1
ATOM 731 C C . ALA A 1 97 ? -4.605 32.312 4.297 1 66.88 97 ALA A C 1
ATOM 733 O O . ALA A 1 97 ? -4.395 31.359 3.533 1 66.88 97 ALA A O 1
ATOM 734 N N . ALA A 1 98 ? -4.996 32.156 5.566 1 74.06 98 ALA A N 1
ATOM 735 C CA . ALA A 1 98 ? -5.117 30.812 6.164 1 74.06 98 ALA A CA 1
ATOM 736 C C . ALA A 1 98 ? -6.348 30.094 5.637 1 74.06 98 ALA A C 1
ATOM 738 O O . ALA A 1 98 ? -6.328 28.859 5.469 1 74.06 98 ALA A O 1
ATOM 739 N N . ARG A 1 99 ? -7.309 30.906 5.23 1 81.44 99 ARG A N 1
ATOM 740 C CA . ARG A 1 99 ? -8.531 30.312 4.703 1 81.44 99 ARG A CA 1
ATOM 741 C C . ARG A 1 99 ? -8.305 29.734 3.314 1 81.44 99 ARG A C 1
ATOM 743 O O . ARG A 1 99 ? -8.859 28.672 2.982 1 81.44 99 ARG A O 1
ATOM 750 N N . GLN A 1 100 ? -7.535 30.438 2.533 1 84.25 100 GLN A N 1
ATOM 751 C CA . GLN A 1 100 ? -7.211 29.922 1.211 1 84.25 100 GLN A CA 1
ATOM 752 C C . GLN A 1 100 ? -6.418 28.609 1.315 1 84.25 100 GLN A C 1
ATOM 754 O O . GLN A 1 100 ? -6.664 27.672 0.56 1 84.25 100 GLN A O 1
ATOM 759 N N . ARG A 1 101 ? -5.465 28.609 2.234 1 85.12 101 ARG A N 1
ATOM 760 C CA . ARG A 1 101 ? -4.688 27.391 2.441 1 85.12 101 ARG A CA 1
ATOM 761 C C . ARG A 1 101 ? -5.578 26.25 2.928 1 85.12 101 ARG A C 1
ATOM 763 O O . ARG A 1 101 ? -5.383 25.094 2.543 1 85.12 101 ARG A O 1
ATOM 770 N N . ALA A 1 102 ? -6.559 26.578 3.785 1 87.44 102 ALA A N 1
ATOM 771 C CA . ALA A 1 102 ? -7.516 25.578 4.258 1 87.44 102 ALA A CA 1
ATOM 772 C C . ALA A 1 102 ? -8.32 25 3.1 1 87.44 102 ALA A C 1
ATOM 774 O O . ALA A 1 102 ? -8.555 23.797 3.037 1 87.44 102 ALA A O 1
ATOM 775 N N . ALA A 1 103 ? -8.672 25.859 2.168 1 89.56 103 ALA A N 1
ATOM 776 C CA . ALA A 1 103 ? -9.414 25.422 0.991 1 89.56 103 ALA A CA 1
ATOM 777 C C . ALA A 1 103 ? -8.57 24.5 0.118 1 89.56 103 ALA A C 1
ATOM 779 O O . ALA A 1 103 ? -9.062 23.5 -0.398 1 89.56 103 ALA A O 1
ATOM 780 N N . ASP A 1 104 ? -7.309 24.844 -0.06 1 88.94 104 ASP A N 1
ATOM 781 C CA . ASP A 1 104 ? -6.387 24.016 -0.825 1 88.94 104 ASP A CA 1
ATOM 782 C C . ASP A 1 104 ? -6.25 22.625 -0.193 1 88.94 104 ASP A C 1
ATOM 784 O O . ASP A 1 104 ? -6.203 21.625 -0.9 1 88.94 104 ASP A O 1
ATOM 788 N N . LEU A 1 105 ? -6.176 22.578 1.106 1 91.94 105 LEU A N 1
ATOM 789 C CA . LEU A 1 105 ? -6.059 21.312 1.828 1 91.94 105 LEU A CA 1
ATOM 790 C C . LEU A 1 105 ? -7.305 20.453 1.63 1 91.94 105 LEU A C 1
ATOM 792 O O . LEU A 1 105 ? -7.203 19.234 1.476 1 91.94 105 LEU A O 1
ATOM 796 N N . LYS A 1 106 ? -8.414 21.109 1.606 1 92.94 106 LYS A N 1
ATOM 797 C CA . LYS A 1 106 ? -9.656 20.391 1.387 1 92.94 106 LYS A CA 1
ATOM 798 C C . LYS A 1 106 ? -9.703 19.781 -0.011 1 92.94 106 LYS A C 1
ATOM 800 O O . LYS A 1 106 ? -10.172 18.656 -0.19 1 92.94 106 LYS A O 1
ATOM 805 N N . GLU A 1 107 ? -9.227 20.516 -0.929 1 91.88 107 GLU A N 1
ATOM 806 C CA . GLU A 1 107 ? -9.141 20 -2.289 1 91.88 107 GLU A CA 1
ATOM 807 C C . GLU A 1 107 ? -8.188 18.812 -2.367 1 91.88 107 GLU A C 1
ATOM 809 O O . GLU A 1 107 ? -8.484 17.812 -3.029 1 91.88 107 GLU A O 1
ATOM 814 N N . PHE A 1 108 ? -7.066 18.984 -1.734 1 92.44 108 PHE A N 1
ATOM 815 C CA . PHE A 1 108 ? -6.098 17.891 -1.676 1 92.44 108 PHE A CA 1
ATOM 816 C C . PHE A 1 108 ? -6.715 16.656 -1.046 1 92.44 108 PHE A C 1
ATOM 818 O O . PHE A 1 108 ? -6.57 15.547 -1.569 1 92.44 108 PHE A O 1
ATOM 825 N N . ALA A 1 109 ? -7.426 16.828 0.072 1 93.19 109 ALA A N 1
ATOM 826 C CA . ALA A 1 109 ? -8.086 15.711 0.749 1 93.19 109 ALA A CA 1
ATOM 827 C C . ALA A 1 109 ? -9.094 15.031 -0.175 1 93.19 109 ALA A C 1
ATOM 829 O O . ALA A 1 109 ? -9.188 13.797 -0.202 1 93.19 109 ALA A O 1
ATOM 830 N N . SER A 1 110 ? -9.797 15.789 -0.916 1 94.69 110 SER A N 1
ATOM 831 C CA . SER A 1 110 ? -10.773 15.25 -1.853 1 94.69 110 SER A CA 1
ATOM 832 C C . SER A 1 110 ? -10.102 14.406 -2.93 1 94.69 110 SER A C 1
ATOM 834 O O . SER A 1 110 ? -10.586 13.32 -3.268 1 94.69 110 SER A O 1
ATOM 836 N N . ALA A 1 111 ? -9.047 14.922 -3.467 1 91.56 111 ALA A N 1
ATOM 837 C CA . ALA A 1 111 ? -8.289 14.18 -4.469 1 91.56 111 ALA A CA 1
ATOM 838 C C . ALA A 1 111 ? -7.785 12.852 -3.904 1 91.56 111 ALA A C 1
ATOM 840 O O . ALA A 1 111 ? -7.852 11.82 -4.574 1 91.56 111 ALA A O 1
ATOM 841 N N . MET A 1 112 ? -7.355 12.883 -2.709 1 92.69 112 MET A N 1
ATOM 842 C CA . MET A 1 112 ? -6.848 11.68 -2.068 1 92.69 112 MET A CA 1
ATOM 843 C C . MET A 1 112 ? -7.969 10.672 -1.839 1 92.69 112 MET A C 1
ATOM 845 O O . MET A 1 112 ? -7.762 9.461 -1.961 1 92.69 112 MET A O 1
ATOM 849 N N . ARG A 1 113 ? -9.094 11.195 -1.469 1 94.44 113 ARG A N 1
ATOM 850 C CA . ARG A 1 113 ? -10.242 10.32 -1.295 1 94.44 113 ARG A CA 1
ATOM 851 C C . ARG A 1 113 ? -10.578 9.586 -2.592 1 94.44 113 ARG A C 1
ATOM 853 O O . ARG A 1 113 ? -10.891 8.391 -2.576 1 94.44 113 ARG A O 1
ATOM 860 N N . GLU A 1 114 ? -10.484 10.266 -3.668 1 93.75 114 GLU A N 1
ATOM 861 C CA . GLU A 1 114 ? -10.758 9.664 -4.969 1 93.75 114 GLU A CA 1
ATOM 862 C C . GLU A 1 114 ? -9.719 8.602 -5.316 1 93.75 114 GLU A C 1
ATOM 864 O O . GLU A 1 114 ? -10.062 7.52 -5.797 1 93.75 114 GLU A O 1
ATOM 869 N N . ILE A 1 115 ? -8.492 8.961 -5.102 1 91 115 ILE A N 1
ATOM 870 C CA . ILE A 1 115 ? -7.414 8.008 -5.348 1 91 115 ILE A CA 1
ATOM 871 C C . ILE A 1 115 ? -7.625 6.758 -4.496 1 91 115 ILE A C 1
ATOM 873 O O . ILE A 1 115 ? -7.465 5.633 -4.98 1 91 115 ILE A O 1
ATOM 877 N N . ASN A 1 116 ? -7.965 6.973 -3.277 1 93.44 116 ASN A N 1
ATOM 878 C CA . ASN A 1 116 ? -8.195 5.852 -2.371 1 93.44 116 ASN A CA 1
ATOM 879 C C . ASN A 1 116 ? -9.375 5 -2.828 1 93.44 116 ASN A C 1
ATOM 881 O O . ASN A 1 116 ? -9.344 3.773 -2.703 1 93.44 116 ASN A O 1
ATOM 885 N N . ARG A 1 117 ? -10.406 5.621 -3.316 1 93.69 117 ARG A N 1
ATOM 886 C CA . ARG A 1 117 ? -11.555 4.898 -3.861 1 93.69 117 ARG A CA 1
ATOM 887 C C . ARG A 1 117 ? -11.141 4.008 -5.027 1 93.69 117 ARG A C 1
ATOM 889 O O . ARG A 1 117 ? -11.508 2.836 -5.082 1 93.69 117 ARG A O 1
ATOM 896 N N . ARG A 1 118 ? -10.391 4.539 -5.938 1 91 118 ARG A N 1
ATOM 897 C CA . ARG A 1 118 ? -9.906 3.777 -7.082 1 91 118 ARG A CA 1
ATOM 898 C C . ARG A 1 118 ? -8.992 2.635 -6.641 1 91 118 ARG A C 1
ATOM 900 O O . ARG A 1 118 ? -9.039 1.543 -7.211 1 91 118 ARG A O 1
ATOM 907 N N . HIS A 1 119 ? -8.203 2.971 -5.699 1 91.94 119 HIS A N 1
ATOM 908 C CA . HIS A 1 119 ? -7.371 1.927 -5.109 1 91.94 119 HIS A CA 1
ATOM 909 C C . HIS A 1 119 ? -8.219 0.78 -4.574 1 91.94 119 HIS A C 1
ATOM 911 O O . HIS A 1 119 ? -7.887 -0.39 -4.773 1 91.94 119 HIS A O 1
ATOM 917 N N . GLY A 1 120 ? -9.305 1.126 -3.947 1 93.06 120 GLY A N 1
ATOM 918 C CA . GLY A 1 120 ? -10.219 0.11 -3.449 1 93.06 120 GLY A CA 1
ATOM 919 C C . GLY A 1 120 ? -10.773 -0.784 -4.543 1 93.06 120 GLY A C 1
ATOM 920 O O . GLY A 1 120 ? -10.891 -1.998 -4.359 1 93.06 120 GLY A O 1
ATOM 921 N N . GLU A 1 121 ? -11.047 -0.264 -5.695 1 91.75 121 GLU A N 1
ATOM 922 C CA . GLU A 1 121 ? -11.523 -1.029 -6.844 1 91.75 121 GLU A CA 1
ATOM 923 C C . GLU A 1 121 ? -10.453 -1.99 -7.352 1 91.75 121 GLU A C 1
ATOM 925 O O . GLU A 1 121 ? -10.75 -3.135 -7.699 1 91.75 121 GLU A O 1
ATOM 930 N N . MET A 1 122 ? -9.273 -1.451 -7.391 1 90.12 122 MET A N 1
ATOM 931 C CA . MET A 1 122 ? -8.156 -2.285 -7.824 1 90.12 122 MET A CA 1
ATOM 932 C C . MET A 1 122 ? -7.934 -3.443 -6.855 1 90.12 122 MET A C 1
ATOM 934 O O . MET A 1 122 ? -7.645 -4.562 -7.281 1 90.12 122 MET A O 1
ATOM 938 N N . ILE A 1 123 ? -8.031 -3.168 -5.578 1 92.62 123 ILE A N 1
ATOM 939 C CA . ILE A 1 123 ? -7.875 -4.199 -4.559 1 92.62 123 ILE A CA 1
ATOM 940 C C . ILE A 1 123 ? -8.898 -5.309 -4.785 1 92.62 123 ILE A C 1
ATOM 942 O O . ILE A 1 123 ? -8.57 -6.492 -4.699 1 92.62 123 ILE A O 1
ATOM 946 N N . SER A 1 124 ? -10.086 -4.945 -5.086 1 93 124 SER A N 1
ATOM 947 C CA . SER A 1 124 ? -11.148 -5.914 -5.32 1 93 124 SER A CA 1
ATOM 948 C C . SER A 1 124 ? -10.836 -6.809 -6.512 1 93 124 SER A C 1
ATOM 950 O O . SER A 1 124 ? -11 -8.031 -6.441 1 93 124 SER A O 1
ATOM 952 N N . LYS A 1 125 ? -10.375 -6.238 -7.586 1 90.56 125 LYS A N 1
ATOM 953 C CA . LYS A 1 125 ? -10.008 -7.012 -8.766 1 90.56 125 LYS A CA 1
ATOM 954 C C . LYS A 1 125 ? -8.836 -7.949 -8.469 1 90.56 125 LYS A C 1
ATOM 956 O O . LYS A 1 125 ? -8.852 -9.109 -8.883 1 90.56 125 LYS A O 1
ATOM 961 N N . PHE A 1 126 ? -7.91 -7.426 -7.789 1 92.69 126 PHE A N 1
ATOM 962 C CA . PHE A 1 126 ? -6.75 -8.227 -7.422 1 92.69 126 PHE A CA 1
ATOM 963 C C . PHE A 1 126 ? -7.16 -9.391 -6.52 1 92.69 126 PHE A C 1
ATOM 965 O O . PHE A 1 126 ? -6.68 -10.516 -6.691 1 92.69 126 PHE A O 1
ATOM 972 N N . ASN A 1 127 ? -8.016 -9.102 -5.59 1 93.44 127 ASN A N 1
ATOM 973 C CA . ASN A 1 127 ? -8.555 -10.141 -4.723 1 93.44 127 ASN A CA 1
ATOM 974 C C . ASN A 1 127 ? -9.211 -11.258 -5.531 1 93.44 127 ASN A C 1
ATOM 976 O O . ASN A 1 127 ? -9.023 -12.438 -5.23 1 93.44 127 ASN A O 1
ATOM 980 N N . GLU A 1 128 ? -9.922 -10.938 -6.512 1 91.25 128 GLU A N 1
ATOM 981 C CA . GLU A 1 128 ? -10.562 -11.93 -7.375 1 91.25 128 GLU A CA 1
ATOM 982 C C . GLU A 1 128 ? -9.531 -12.789 -8.086 1 91.25 128 GLU A C 1
ATOM 984 O O . GLU A 1 128 ? -9.672 -14.016 -8.148 1 91.25 128 GLU A O 1
ATOM 989 N N . ILE A 1 129 ? -8.539 -12.133 -8.641 1 89.5 129 ILE A N 1
ATOM 990 C CA . ILE A 1 129 ? -7.496 -12.828 -9.383 1 89.5 129 ILE A CA 1
ATOM 991 C C . ILE A 1 129 ? -6.773 -13.805 -8.453 1 89.5 129 ILE A C 1
ATOM 993 O O . ILE A 1 129 ? -6.586 -14.977 -8.797 1 89.5 129 ILE A O 1
ATOM 997 N N . ILE A 1 130 ? -6.379 -13.367 -7.297 1 91.62 130 ILE A N 1
ATOM 998 C CA . ILE A 1 130 ? -5.621 -14.195 -6.367 1 91.62 130 ILE A CA 1
ATOM 999 C C . ILE A 1 130 ? -6.484 -15.367 -5.895 1 91.62 130 ILE A C 1
ATOM 1001 O O . ILE A 1 130 ? -6 -16.484 -5.766 1 91.62 130 ILE A O 1
ATOM 1005 N N . THR A 1 131 ? -7.734 -15.125 -5.637 1 91.38 131 THR A N 1
ATOM 1006 C CA . THR A 1 131 ? -8.656 -16.172 -5.215 1 91.38 131 THR A CA 1
ATOM 1007 C C . THR A 1 131 ? -8.805 -17.234 -6.301 1 91.38 131 THR A C 1
ATOM 1009 O O . THR A 1 131 ? -8.797 -18.438 -6.008 1 91.38 131 THR A O 1
ATOM 1012 N N . LYS A 1 132 ? -8.875 -16.797 -7.512 1 89.38 132 LYS A N 1
ATOM 1013 C CA . LYS A 1 132 ? -8.953 -17.734 -8.641 1 89.38 132 LYS A CA 1
ATOM 1014 C C . LYS A 1 132 ? -7.68 -18.562 -8.742 1 89.38 132 LYS A C 1
ATOM 1016 O O . LYS A 1 132 ? -7.742 -19.766 -8.977 1 89.38 132 LYS A O 1
ATOM 1021 N N . ILE A 1 133 ? -6.566 -17.891 -8.656 1 87.56 133 ILE A N 1
ATOM 1022 C CA . ILE A 1 133 ? -5.289 -18.594 -8.711 1 87.56 133 ILE A CA 1
ATOM 1023 C C . ILE A 1 133 ? -5.246 -19.672 -7.629 1 87.56 133 ILE A C 1
ATOM 1025 O O . ILE A 1 133 ? -4.859 -20.812 -7.895 1 87.56 133 ILE A O 1
ATOM 1029 N N . ASN A 1 134 ? -5.641 -19.297 -6.492 1 89.62 134 ASN A N 1
ATOM 1030 C CA . ASN A 1 134 ? -5.652 -20.234 -5.375 1 89.62 134 ASN A CA 1
ATOM 1031 C C . ASN A 1 134 ? -6.605 -21.406 -5.633 1 89.62 134 ASN A C 1
ATOM 1033 O O . ASN A 1 134 ? -6.246 -22.562 -5.43 1 89.62 134 ASN A O 1
ATOM 1037 N N . THR A 1 135 ? -7.758 -21.125 -6.078 1 89.56 135 THR A N 1
ATOM 1038 C CA . THR A 1 135 ? -8.766 -22.141 -6.359 1 89.56 135 THR A CA 1
ATOM 1039 C C . THR A 1 135 ? -8.297 -23.078 -7.469 1 89.56 135 THR A C 1
ATOM 1041 O O . THR A 1 135 ? -8.391 -24.297 -7.336 1 89.56 135 THR A O 1
ATOM 1044 N N . TYR A 1 136 ? -7.777 -22.484 -8.523 1 82.81 136 TYR A N 1
ATOM 1045 C CA . TYR A 1 136 ? -7.273 -23.281 -9.633 1 82.81 136 TYR A CA 1
ATOM 1046 C C . TYR A 1 136 ? -6.094 -24.141 -9.188 1 82.81 136 TYR A C 1
ATOM 1048 O O . TYR A 1 136 ? -5.977 -25.297 -9.594 1 82.81 136 TYR A O 1
ATOM 1056 N N . GLY A 1 137 ? -5.234 -23.531 -8.43 1 82.5 137 GLY A N 1
ATOM 1057 C CA . GLY A 1 137 ? -4.113 -24.297 -7.906 1 82.5 137 GLY A CA 1
ATOM 1058 C C . GLY A 1 137 ? -4.547 -25.5 -7.102 1 82.5 137 GLY A C 1
ATOM 1059 O O . GLY A 1 137 ? -4.004 -26.594 -7.273 1 82.5 137 GLY A O 1
ATOM 1060 N N . GLN A 1 138 ? -5.559 -25.391 -6.297 1 87.62 138 GLN A N 1
ATOM 1061 C CA . GLN A 1 138 ? -6.066 -26.484 -5.48 1 87.62 138 GLN A CA 1
ATOM 1062 C C . GLN A 1 138 ? -6.754 -27.547 -6.344 1 87.62 138 GLN A C 1
ATOM 1064 O O . GLN A 1 138 ? -6.551 -28.75 -6.145 1 87.62 138 GLN A O 1
ATOM 1069 N N . ARG A 1 139 ? -7.492 -27.141 -7.266 1 83.62 139 ARG A N 1
ATOM 1070 C CA . ARG A 1 139 ? -8.188 -28.062 -8.156 1 83.62 139 ARG A CA 1
ATOM 1071 C C . ARG A 1 139 ? -7.199 -28.891 -8.984 1 83.62 139 ARG A C 1
ATOM 1073 O O . ARG A 1 139 ? -7.387 -30.094 -9.164 1 83.62 139 ARG A O 1
ATOM 1080 N N . GLU A 1 140 ? -6.176 -28.188 -9.492 1 79.56 140 GLU A N 1
ATOM 1081 C CA . GLU A 1 140 ? -5.156 -28.891 -10.273 1 79.56 140 GLU A CA 1
ATOM 1082 C C . GLU A 1 140 ? -4.406 -29.906 -9.422 1 79.56 140 GLU A C 1
ATOM 1084 O O . GLU A 1 140 ? -4.113 -31.016 -9.883 1 79.56 140 GLU A O 1
ATOM 1089 N N . LYS A 1 141 ? -4.156 -29.531 -8.289 1 83.12 141 LYS A N 1
ATOM 1090 C CA . LYS A 1 141 ? -3.502 -30.438 -7.363 1 83.12 141 LYS A CA 1
ATOM 1091 C C . LYS A 1 141 ? -4.344 -31.703 -7.145 1 83.12 141 LYS A C 1
ATOM 1093 O O . LYS A 1 141 ? -3.826 -32.812 -7.207 1 83.12 141 LYS A O 1
ATOM 1098 N N . ASP A 1 142 ? -5.598 -31.531 -6.957 1 85.88 142 ASP A N 1
ATOM 1099 C CA . ASP A 1 142 ? -6.508 -32.656 -6.738 1 85.88 142 ASP A CA 1
ATOM 1100 C C . ASP A 1 142 ? -6.629 -33.531 -7.988 1 85.88 142 ASP A C 1
ATOM 1102 O O . ASP A 1 142 ? -6.617 -34.75 -7.902 1 85.88 142 ASP A O 1
ATOM 1106 N N . LYS A 1 143 ? -6.707 -32.906 -9.07 1 81.06 143 LYS A N 1
ATOM 1107 C CA . LYS A 1 143 ? -6.801 -33.625 -10.336 1 81.06 143 LYS A CA 1
ATOM 1108 C C . LYS A 1 143 ? -5.547 -34.438 -10.594 1 81.06 143 LYS A C 1
ATOM 1110 O O . LYS A 1 143 ? -5.629 -35.594 -11.031 1 81.06 143 LYS A O 1
ATOM 1115 N N . LEU A 1 144 ? -4.398 -33.844 -10.352 1 79.62 144 LEU A N 1
ATOM 1116 C CA . LEU A 1 144 ? -3.133 -34.531 -10.547 1 79.62 144 LEU A CA 1
ATOM 1117 C C . LEU A 1 144 ? -3.033 -35.75 -9.641 1 79.62 144 LEU A C 1
ATOM 1119 O O . LEU A 1 144 ? -2.586 -36.812 -10.07 1 79.62 144 LEU A O 1
ATOM 1123 N N . LYS A 1 145 ? -3.488 -35.625 -8.5 1 82.62 145 LYS A N 1
ATOM 1124 C CA . LYS A 1 145 ? -3.484 -36.75 -7.562 1 82.62 145 LYS A CA 1
ATOM 1125 C C . LYS A 1 145 ? -4.402 -37.875 -8.047 1 82.62 145 LYS A C 1
ATOM 1127 O O . LYS A 1 145 ? -4.051 -39.062 -7.969 1 82.62 145 LYS A O 1
ATOM 1132 N N . GLU A 1 146 ? -5.504 -37.5 -8.531 1 83.38 146 GLU A N 1
ATOM 1133 C CA . GLU A 1 146 ? -6.469 -38.469 -9.031 1 83.38 146 GLU A CA 1
ATOM 1134 C C . GLU A 1 146 ? -5.93 -39.188 -10.266 1 83.38 146 GLU A C 1
ATOM 1136 O O . GLU A 1 146 ? -6.043 -40.438 -10.367 1 83.38 146 GLU A O 1
ATOM 1141 N N . LEU A 1 147 ? -5.32 -38.469 -11.148 1 76.62 147 LEU A N 1
ATOM 1142 C CA . LEU A 1 147 ? -4.746 -39.062 -12.352 1 76.62 147 LEU A CA 1
ATOM 1143 C C . LEU A 1 147 ? -3.609 -40 -12 1 76.62 147 LEU A C 1
ATOM 1145 O O . LEU A 1 147 ? -3.508 -41.094 -12.57 1 76.62 147 LEU A O 1
ATOM 1149 N N . HIS A 1 148 ? -2.785 -39.562 -11.133 1 81 148 HIS A N 1
ATOM 1150 C CA . HIS A 1 148 ? -1.666 -40.406 -10.719 1 81 148 HIS A CA 1
ATOM 1151 C C . HIS A 1 148 ? -2.156 -41.688 -10.055 1 81 148 HIS A C 1
ATOM 1153 O O . HIS A 1 148 ? -1.642 -42.781 -10.336 1 81 148 HIS A O 1
ATOM 1159 N N . ARG A 1 149 ? -3.154 -41.562 -9.234 1 82 149 ARG A N 1
ATOM 1160 C CA . ARG A 1 149 ? -3.75 -42.719 -8.594 1 82 149 ARG A CA 1
ATOM 1161 C C . ARG A 1 149 ? -4.352 -43.688 -9.625 1 82 149 ARG A C 1
ATOM 1163 O O . ARG A 1 149 ? -4.195 -44.906 -9.523 1 82 149 ARG A O 1
ATOM 1170 N N . GLY A 1 150 ? -5.047 -43.125 -10.594 1 77.38 150 GLY A N 1
ATOM 1171 C CA . GLY A 1 150 ? -5.613 -43.938 -11.664 1 77.38 150 GLY A CA 1
ATOM 1172 C C . GLY A 1 150 ? -4.562 -44.656 -12.477 1 77.38 150 GLY A C 1
ATOM 1173 O O . GLY A 1 150 ? -4.73 -45.844 -12.797 1 77.38 150 GLY A O 1
ATOM 1174 N N . PHE A 1 151 ? -3.529 -44 -12.766 1 74.81 151 PHE A N 1
ATOM 1175 C CA . PHE A 1 151 ? -2.428 -44.562 -13.516 1 74.81 151 PHE A CA 1
ATOM 1176 C C . PHE A 1 151 ? -1.786 -45.719 -12.727 1 74.81 151 PHE A C 1
ATOM 1178 O O . PHE A 1 151 ? -1.534 -46.781 -13.281 1 74.81 151 PHE A O 1
ATOM 1185 N N . GLU A 1 152 ? -1.511 -45.438 -11.477 1 79.81 152 GLU A N 1
ATOM 1186 C CA . GLU A 1 152 ? -0.914 -46.469 -10.625 1 79.81 152 GLU A CA 1
ATOM 1187 C C . GLU A 1 152 ? -1.79 -47.719 -10.562 1 79.81 152 GLU A C 1
ATOM 1189 O O . GLU A 1 152 ? -1.283 -48.844 -10.602 1 79.81 152 GLU A O 1
ATOM 1194 N N . ALA A 1 153 ? -3.031 -47.5 -10.484 1 82.88 153 ALA A N 1
ATOM 1195 C CA . ALA A 1 153 ? -3.975 -48.625 -10.414 1 82.88 153 ALA A CA 1
ATOM 1196 C C . ALA A 1 153 ? -3.963 -49.438 -11.711 1 82.88 153 ALA A C 1
ATOM 1198 O O . ALA A 1 153 ? -3.988 -50.656 -11.688 1 82.88 153 ALA A O 1
ATOM 1199 N N . ARG A 1 154 ? -3.943 -48.781 -12.773 1 78.25 154 ARG A N 1
ATOM 1200 C CA . ARG A 1 154 ? -3.916 -49.438 -14.078 1 78.25 154 ARG A CA 1
ATOM 1201 C C . ARG A 1 154 ? -2.617 -50.219 -14.273 1 78.25 154 ARG A C 1
ATOM 1203 O O . ARG A 1 154 ? -2.627 -51.344 -14.805 1 78.25 154 ARG A O 1
ATOM 1210 N N . GLU A 1 155 ? -1.546 -49.562 -13.875 1 75.19 155 GLU A N 1
ATOM 1211 C CA . GLU A 1 155 ? -0.249 -50.219 -13.984 1 75.19 155 GLU A CA 1
ATOM 1212 C C . GLU A 1 155 ? -0.201 -51.469 -13.133 1 75.19 155 GLU A C 1
ATOM 1214 O O . GLU A 1 155 ? 0.298 -52.531 -13.578 1 75.19 155 GLU A O 1
ATOM 1219 N N . LYS A 1 156 ? -0.724 -51.406 -11.945 1 81.62 156 LYS A N 1
ATOM 1220 C CA . LYS A 1 156 ? -0.768 -52.531 -11.047 1 81.62 156 LYS A CA 1
ATOM 1221 C C . LYS A 1 156 ? -1.625 -53.656 -11.633 1 81.62 156 LYS A C 1
ATOM 1223 O O . LYS A 1 156 ? -1.244 -54.844 -11.586 1 81.62 156 LYS A O 1
ATOM 1228 N N . ALA A 1 157 ? -2.697 -53.344 -12.234 1 82 157 ALA A N 1
ATOM 1229 C CA . ALA A 1 157 ? -3.598 -54.312 -12.844 1 82 157 ALA A CA 1
ATOM 1230 C C . ALA A 1 157 ? -2.941 -54.969 -14.047 1 82 157 ALA A C 1
ATOM 1232 O O . ALA A 1 157 ? -3.07 -56.188 -14.234 1 82 157 ALA A O 1
ATOM 1233 N N . MET A 1 158 ? -2.266 -54.25 -14.836 1 78.56 158 MET A N 1
ATOM 1234 C CA . MET A 1 158 ? -1.58 -54.781 -16.016 1 78.56 158 MET A CA 1
ATOM 1235 C C . MET A 1 158 ? -0.473 -55.75 -15.617 1 78.56 158 MET A C 1
ATOM 1237 O O . MET A 1 158 ? -0.326 -56.812 -16.219 1 78.56 158 MET A O 1
ATOM 1241 N N . LYS A 1 159 ? 0.26 -55.312 -14.602 1 78.12 159 LYS A N 1
ATOM 1242 C CA . LYS A 1 159 ? 1.332 -56.188 -14.117 1 78.12 159 LYS A CA 1
ATOM 1243 C C . LYS A 1 159 ? 0.775 -57.5 -13.57 1 78.12 159 LYS A C 1
ATOM 1245 O O . LYS A 1 159 ? 1.339 -58.562 -13.812 1 78.12 159 LYS A O 1
ATOM 1250 N N . LYS A 1 160 ? -0.327 -57.438 -12.891 1 84.44 160 LYS A N 1
ATOM 1251 C CA . LYS A 1 160 ? -0.98 -58.625 -12.359 1 84.44 160 LYS A CA 1
ATOM 1252 C C . LYS A 1 160 ? -1.457 -59.531 -13.492 1 84.44 160 LYS A C 1
ATOM 1254 O O . LYS A 1 160 ? -1.283 -60.75 -13.422 1 84.44 160 LYS A O 1
ATOM 1259 N N . SER A 1 161 ? -1.972 -59.031 -14.508 1 79.44 161 SER A N 1
ATOM 1260 C CA . SER A 1 161 ? -2.465 -59.781 -15.648 1 79.44 161 SER A CA 1
ATOM 1261 C C . SER A 1 161 ? -1.32 -60.469 -16.391 1 79.44 161 SER A C 1
ATOM 1263 O O . SER A 1 161 ? -1.437 -61.625 -16.797 1 79.44 161 SER A O 1
ATOM 1265 N N . LEU A 1 162 ? -0.244 -59.75 -16.5 1 75 162 LEU A N 1
ATOM 1266 C CA . LEU A 1 162 ? 0.92 -60.312 -17.188 1 75 162 LEU A CA 1
ATOM 1267 C C . LEU A 1 162 ? 1.532 -61.438 -16.391 1 75 162 LEU A C 1
ATOM 1269 O O . LEU A 1 162 ? 1.951 -62.438 -16.953 1 75 162 LEU A O 1
ATOM 1273 N N . ARG A 1 163 ? 1.531 -61.312 -15.086 1 79.31 163 ARG A N 1
ATOM 1274 C CA . ARG A 1 163 ? 2.047 -62.375 -14.219 1 79.31 163 ARG A CA 1
ATOM 1275 C C . ARG A 1 163 ? 1.175 -63.625 -14.305 1 79.31 163 ARG A C 1
ATOM 1277 O O . ARG A 1 163 ? 1.688 -64.75 -14.344 1 79.31 163 ARG A O 1
ATOM 1284 N N . LYS A 1 164 ? -0.095 -63.438 -14.43 1 79.75 164 LYS A N 1
ATOM 1285 C CA . LYS A 1 164 ? -1.026 -64.562 -14.547 1 79.75 164 LYS A CA 1
ATOM 1286 C C . LYS A 1 164 ? -0.865 -65.25 -15.891 1 79.75 164 LYS A C 1
ATOM 1288 O O . LYS A 1 164 ? -0.863 -66.5 -15.945 1 79.75 164 LYS A O 1
ATOM 1293 N N . LYS A 1 165 ? -0.66 -64.562 -16.906 1 71.81 165 LYS A N 1
ATOM 1294 C CA . LYS A 1 165 ? -0.499 -65.125 -18.234 1 71.81 165 LYS A CA 1
ATOM 1295 C C . LYS A 1 165 ? 0.809 -65.875 -18.344 1 71.81 165 LYS A C 1
ATOM 1297 O O . LYS A 1 165 ? 0.849 -66.938 -18.938 1 71.81 165 LYS A O 1
ATOM 1302 N N . LYS A 1 166 ? 1.843 -65.375 -17.75 1 71.81 166 LYS A N 1
ATOM 1303 C CA . LYS A 1 166 ? 3.131 -66.062 -17.766 1 71.81 166 LYS A CA 1
ATOM 1304 C C . LYS A 1 166 ? 3.074 -67.312 -16.969 1 71.81 166 LYS A C 1
ATOM 1306 O O . LYS A 1 166 ? 3.668 -68.312 -17.375 1 71.81 166 LYS A O 1
ATOM 1311 N N . ALA A 1 167 ? 2.285 -67.312 -15.953 1 79.12 167 ALA A N 1
ATOM 1312 C CA . ALA A 1 167 ? 2.125 -68.5 -15.133 1 79.12 167 ALA A CA 1
ATOM 1313 C C . ALA A 1 167 ? 1.324 -69.562 -15.875 1 79.12 167 ALA A C 1
ATOM 1315 O O . ALA A 1 167 ? 1.592 -70.75 -15.727 1 79.12 167 ALA A O 1
ATOM 1316 N N . GLU A 1 168 ? 0.455 -69.188 -16.766 1 73.62 168 GLU A N 1
ATOM 1317 C CA . GLU A 1 168 ? -0.383 -70.125 -17.516 1 73.62 168 GLU A CA 1
ATOM 1318 C C . GLU A 1 168 ? 0.382 -70.75 -18.688 1 73.62 168 GLU A C 1
ATOM 1320 O O . GLU A 1 168 ? 0.158 -71.938 -19.047 1 73.62 168 GLU A O 1
ATOM 1325 N N . ILE A 1 169 ? 1.294 -70 -19.219 1 70.25 169 ILE A N 1
ATOM 1326 C CA . ILE A 1 169 ? 2.068 -70.562 -20.344 1 70.25 169 ILE A CA 1
ATOM 1327 C C . ILE A 1 169 ? 3.15 -71.5 -19.812 1 70.25 169 ILE A C 1
ATOM 1329 O O . ILE A 1 169 ? 3.535 -72.438 -20.516 1 70.25 169 ILE A O 1
ATOM 1333 N N . SER A 1 170 ? 3.537 -71.25 -18.656 1 66 170 SER A N 1
ATOM 1334 C CA . SER A 1 170 ? 4.59 -72.125 -18.109 1 66 170 SER A CA 1
ATOM 1335 C C . SER A 1 170 ? 4.039 -73.438 -17.688 1 66 170 SER A C 1
ATOM 1337 O O . SER A 1 170 ? 4.801 -74.375 -17.359 1 66 170 SER A O 1
ATOM 1339 N N . PHE A 1 171 ? 2.777 -73.688 -17.75 1 61.19 171 PHE A N 1
ATOM 1340 C CA . PHE A 1 171 ? 2.217 -75 -17.547 1 61.19 171 PHE A CA 1
ATOM 1341 C C . PHE A 1 171 ? 1.716 -75.625 -18.859 1 61.19 171 PHE A C 1
ATOM 1343 O O . PHE A 1 171 ? 1.179 -74.875 -19.703 1 61.19 171 PHE A O 1
ATOM 1350 N N . MET B 1 1 ? 40.312 14.047 -5.652 1 25.56 1 MET B N 1
ATOM 1351 C CA . MET B 1 1 ? 39.719 14.883 -4.602 1 25.56 1 MET B CA 1
ATOM 1352 C C . MET B 1 1 ? 38.281 15.195 -4.898 1 25.56 1 MET B C 1
ATOM 1354 O O . MET B 1 1 ? 37.969 15.891 -5.863 1 25.56 1 MET B O 1
ATOM 1358 N N . ALA B 1 2 ? 37.375 14.25 -4.699 1 30.59 2 ALA B N 1
ATOM 1359 C CA . ALA B 1 2 ? 36 14.164 -5.23 1 30.59 2 ALA B CA 1
ATOM 1360 C C . ALA B 1 2 ? 35.125 15.281 -4.68 1 30.59 2 ALA B C 1
ATOM 1362 O O . ALA B 1 2 ? 35.062 15.469 -3.463 1 30.59 2 ALA B O 1
ATOM 1363 N N . ARG B 1 3 ? 34.875 16.391 -5.41 1 28.22 3 ARG B N 1
ATOM 1364 C CA . ARG B 1 3 ? 34.031 17.531 -5.074 1 28.22 3 ARG B CA 1
ATOM 1365 C C . ARG B 1 3 ? 32.625 17.047 -4.656 1 28.22 3 ARG B C 1
ATOM 1367 O O . ARG B 1 3 ? 32.031 16.203 -5.32 1 28.22 3 ARG B O 1
ATOM 1374 N N . LYS B 1 4 ? 32.375 17.203 -3.383 1 31.95 4 LYS B N 1
ATOM 1375 C CA . LYS B 1 4 ? 31.109 16.969 -2.713 1 31.95 4 LYS B CA 1
ATOM 1376 C C . LYS B 1 4 ? 29.953 17.547 -3.529 1 31.95 4 LYS B C 1
ATOM 1378 O O . LYS B 1 4 ? 29.984 18.703 -3.945 1 31.95 4 LYS B O 1
ATOM 1383 N N . LYS B 1 5 ? 29.281 16.656 -4.273 1 33.94 5 LYS B N 1
ATOM 1384 C CA . LYS B 1 5 ? 28.062 17.047 -4.977 1 33.94 5 LYS B CA 1
ATOM 1385 C C . LYS B 1 5 ? 27.188 17.969 -4.121 1 33.94 5 LYS B C 1
ATOM 1387 O O . LYS B 1 5 ? 26.781 17.594 -3.021 1 33.94 5 LYS B O 1
ATOM 1392 N N . GLU B 1 6 ? 27.484 19.234 -4.055 1 27.72 6 GLU B N 1
ATOM 1393 C CA . GLU B 1 6 ? 26.703 20.281 -3.414 1 27.72 6 GLU B CA 1
ATOM 1394 C C . GLU B 1 6 ? 25.203 20.047 -3.617 1 27.72 6 GLU B C 1
ATOM 1396 O O . GLU B 1 6 ? 24.734 19.906 -4.75 1 27.72 6 GLU B O 1
ATOM 1401 N N . GLY B 1 7 ? 24.594 19.188 -2.771 1 28.11 7 GLY B N 1
ATOM 1402 C CA . GLY B 1 7 ? 23.172 18.922 -2.617 1 28.11 7 GLY B CA 1
ATOM 1403 C C . GLY B 1 7 ? 22.312 20.156 -2.805 1 28.11 7 GLY B C 1
ATOM 1404 O O . GLY B 1 7 ? 22.641 21.234 -2.307 1 28.11 7 GLY B O 1
ATOM 1405 N N . ASP B 1 8 ? 21.719 20.281 -3.967 1 31.36 8 ASP B N 1
ATOM 1406 C CA . ASP B 1 8 ? 20.734 21.281 -4.355 1 31.36 8 ASP B CA 1
ATOM 1407 C C . ASP B 1 8 ? 19.812 21.641 -3.186 1 31.36 8 ASP B C 1
ATOM 1409 O O . ASP B 1 8 ? 19.109 20.781 -2.654 1 31.36 8 ASP B O 1
ATOM 1413 N N . ASP B 1 9 ? 20.281 22.516 -2.279 1 29.78 9 ASP B N 1
ATOM 1414 C CA . ASP B 1 9 ? 19.578 23.266 -1.232 1 29.78 9 ASP B CA 1
ATOM 1415 C C . ASP B 1 9 ? 18.203 23.734 -1.719 1 29.78 9 ASP B C 1
ATOM 1417 O O . ASP B 1 9 ? 18.125 24.609 -2.586 1 29.78 9 ASP B O 1
ATOM 1421 N N . TYR B 1 10 ? 17.344 22.844 -1.974 1 32.31 10 TYR B N 1
ATOM 1422 C CA . TYR B 1 10 ? 16 23.422 -2.1 1 32.31 10 TYR B CA 1
ATOM 1423 C C . TYR B 1 10 ? 15.75 24.469 -1.026 1 32.31 10 TYR B C 1
ATOM 1425 O O . TYR B 1 10 ? 15.844 24.172 0.17 1 32.31 10 TYR B O 1
ATOM 1433 N N . GLY B 1 11 ? 16.172 25.672 -1.192 1 28.95 11 GLY B N 1
ATOM 1434 C CA . GLY B 1 11 ? 16 26.953 -0.518 1 28.95 11 GLY B CA 1
ATOM 1435 C C . GLY B 1 11 ? 14.617 27.141 0.07 1 28.95 11 GLY B C 1
ATOM 1436 O O . GLY B 1 11 ? 13.766 27.797 -0.528 1 28.95 11 GLY B O 1
ATOM 1437 N N . LEU B 1 12 ? 13.898 26.172 0.51 1 33.31 12 LEU B N 1
ATOM 1438 C CA . LEU B 1 12 ? 12.781 26.578 1.354 1 33.31 12 LEU B CA 1
ATOM 1439 C C . LEU B 1 12 ? 13.234 27.531 2.457 1 33.31 12 LEU B C 1
ATOM 1441 O O . LEU B 1 12 ? 14 27.125 3.342 1 33.31 12 LEU B O 1
ATOM 1445 N N . SER B 1 13 ? 13.445 28.781 2.072 1 31.91 13 SER B N 1
ATOM 1446 C CA . SER B 1 13 ? 13.891 29.906 2.898 1 31.91 13 SER B CA 1
ATOM 1447 C C . SER B 1 13 ? 13.125 29.953 4.215 1 31.91 13 SER B C 1
ATOM 1449 O O . SER B 1 13 ? 11.891 29.875 4.227 1 31.91 13 SER B O 1
ATOM 1451 N N . ASN B 1 14 ? 13.602 29.656 5.309 1 37.41 14 ASN B N 1
ATOM 1452 C CA . ASN B 1 14 ? 13.273 29.812 6.719 1 37.41 14 ASN B CA 1
ATOM 1453 C C . ASN B 1 14 ? 12.617 31.156 6.996 1 37.41 14 ASN B C 1
ATOM 1455 O O . ASN B 1 14 ? 11.977 31.344 8.031 1 37.41 14 ASN B O 1
ATOM 1459 N N . GLY B 1 15 ? 12.945 32.219 6.199 1 37.16 15 GLY B N 1
ATOM 1460 C CA . GLY B 1 15 ? 12.516 33.562 6.477 1 37.16 15 GLY B CA 1
ATOM 1461 C C . GLY B 1 15 ? 11.031 33.812 6.219 1 37.16 15 GLY B C 1
ATOM 1462 O O . GLY B 1 15 ? 10.43 34.688 6.789 1 37.16 15 GLY B O 1
ATOM 1463 N N . SER B 1 16 ? 10.492 33.188 5.172 1 39.94 16 SER B N 1
ATOM 1464 C CA . SER B 1 16 ? 9.125 33.469 4.742 1 39.94 16 SER B CA 1
ATOM 1465 C C . SER B 1 16 ? 8.109 32.875 5.695 1 39.94 16 SER B C 1
ATOM 1467 O O . SER B 1 16 ? 6.984 33.344 5.816 1 39.94 16 SER B O 1
ATOM 1469 N N . SER B 1 17 ? 8.5 31.844 6.336 1 42.66 17 SER B N 1
ATOM 1470 C CA . SER B 1 17 ? 7.551 31.234 7.258 1 42.66 17 SER B CA 1
ATOM 1471 C C . SER B 1 17 ? 7.418 32.062 8.539 1 42.66 17 SER B C 1
ATOM 1473 O O . SER B 1 17 ? 6.316 32.219 9.062 1 42.66 17 SER B O 1
ATOM 1475 N N . ASP B 1 18 ? 8.469 32.594 9.016 1 43.22 18 ASP B N 1
ATOM 1476 C CA . ASP B 1 18 ? 8.461 33.438 10.203 1 43.22 18 ASP B CA 1
ATOM 1477 C C . ASP B 1 18 ? 7.695 34.719 9.945 1 43.22 18 ASP B C 1
ATOM 1479 O O . ASP B 1 18 ? 6.949 35.188 10.812 1 43.22 18 ASP B O 1
ATOM 1483 N N . ALA B 1 19 ? 7.93 35.344 8.789 1 48.47 19 ALA B N 1
ATOM 1484 C CA . ALA B 1 19 ? 7.262 36.594 8.422 1 48.47 19 ALA B CA 1
ATOM 1485 C C . ALA B 1 19 ? 5.758 36.406 8.281 1 48.47 19 ALA B C 1
ATOM 1487 O O . ALA B 1 19 ? 4.969 37.281 8.664 1 48.47 19 ALA B O 1
ATOM 1488 N N . SER B 1 20 ? 5.453 35.188 7.906 1 49.34 20 SER B N 1
ATOM 1489 C CA . SER B 1 20 ? 4.035 35 7.633 1 49.34 20 SER B CA 1
ATOM 1490 C C . SER B 1 20 ? 3.246 34.812 8.922 1 49.34 20 SER B C 1
ATOM 1492 O O . SER B 1 20 ? 2.172 35.406 9.086 1 49.34 20 SER B O 1
ATOM 1494 N N . LEU B 1 21 ? 3.873 34.156 9.82 1 46.25 21 LEU B N 1
ATOM 1495 C CA . LEU B 1 21 ? 3.178 34 11.094 1 46.25 21 LEU B CA 1
ATOM 1496 C C . LEU B 1 21 ? 3.131 35.312 11.844 1 46.25 21 LEU B C 1
ATOM 1498 O O . LEU B 1 21 ? 2.09 35.719 12.391 1 46.25 21 LEU B O 1
ATOM 1502 N N . ASP B 1 22 ? 4.293 35.969 11.867 1 45.66 22 ASP B N 1
ATOM 1503 C CA . ASP B 1 22 ? 4.316 37.281 12.492 1 45.66 22 ASP B CA 1
ATOM 1504 C C . ASP B 1 22 ? 3.328 38.25 11.812 1 45.66 22 ASP B C 1
ATOM 1506 O O . ASP B 1 22 ? 2.609 38.969 12.484 1 45.66 22 ASP B O 1
ATOM 1510 N N . ALA B 1 23 ? 3.375 38.156 10.523 1 48.5 23 ALA B N 1
ATOM 1511 C CA . ALA B 1 23 ? 2.447 39 9.766 1 48.5 23 ALA B CA 1
ATOM 1512 C C . ALA B 1 23 ? 1.001 38.562 10.031 1 48.5 23 ALA B C 1
ATOM 1514 O O . ALA B 1 23 ? 0.131 39.438 10.211 1 48.5 23 ALA B O 1
ATOM 1515 N N . ALA B 1 24 ? 0.789 37.344 10.156 1 45.84 24 ALA B N 1
ATOM 1516 C CA . ALA B 1 24 ? -0.552 36.844 10.453 1 45.84 24 ALA B CA 1
ATOM 1517 C C . ALA B 1 24 ? -0.979 37.219 11.867 1 45.84 24 ALA B C 1
ATOM 1519 O O . ALA B 1 24 ? -2.111 37.656 12.078 1 45.84 24 ALA B O 1
ATOM 1520 N N . LEU B 1 25 ? -0.108 37.062 12.742 1 46.62 25 LEU B N 1
ATOM 1521 C CA . LEU B 1 25 ? -0.381 37.5 14.109 1 46.62 25 LEU B CA 1
ATOM 1522 C C . LEU B 1 25 ? -0.61 39 14.18 1 46.62 25 LEU B C 1
ATOM 1524 O O . LEU B 1 25 ? -1.55 39.469 14.828 1 46.62 25 LEU B O 1
ATOM 1528 N N . ARG B 1 26 ? 0.284 39.75 13.5 1 48.53 26 ARG B N 1
ATOM 1529 C CA . ARG B 1 26 ? 0.15 41.219 13.477 1 48.53 26 ARG B CA 1
ATOM 1530 C C . ARG B 1 26 ? -1.166 41.625 12.836 1 48.53 26 ARG B C 1
ATOM 1532 O O . ARG B 1 26 ? -1.843 42.531 13.328 1 48.53 26 ARG B O 1
ATOM 1539 N N . GLU B 1 27 ? -1.47 41 11.742 1 45.03 27 GLU B N 1
ATOM 1540 C CA . GLU B 1 27 ? -2.713 41.344 11.047 1 45.03 27 GLU B CA 1
ATOM 1541 C C . GLU B 1 27 ? -3.928 40.969 11.898 1 45.03 27 GLU B C 1
ATOM 1543 O O . GLU B 1 27 ? -4.902 41.719 11.953 1 45.03 27 GLU B O 1
ATOM 1548 N N . CYS B 1 28 ? -3.896 39.875 12.453 1 42.72 28 CYS B N 1
ATOM 1549 C CA . CYS B 1 28 ? -4.969 39.5 13.367 1 42.72 28 CYS B CA 1
ATOM 1550 C C . CYS B 1 28 ? -5.113 40.5 14.492 1 42.72 28 CYS B C 1
ATOM 1552 O O . CYS B 1 28 ? -6.23 40.906 14.836 1 42.72 28 CYS B O 1
ATOM 1554 N N . ILE B 1 29 ? -4.031 40.875 14.961 1 44.56 29 ILE B N 1
ATOM 1555 C CA . ILE B 1 29 ? -4.027 41.875 16.031 1 44.56 29 ILE B CA 1
ATOM 1556 C C . ILE B 1 29 ? -4.602 43.188 15.523 1 44.56 29 ILE B C 1
ATOM 1558 O O . ILE B 1 29 ? -5.395 43.844 16.203 1 44.56 29 ILE B O 1
ATOM 1562 N N . ASN B 1 30 ? -4.09 43.562 14.398 1 44.69 30 ASN B N 1
ATOM 1563 C CA . ASN B 1 30 ? -4.539 44.844 13.859 1 44.69 30 ASN B CA 1
ATOM 1564 C C . ASN B 1 30 ? -6.039 44.844 13.578 1 44.69 30 ASN B C 1
ATOM 1566 O O . ASN B 1 30 ? -6.695 45.875 13.664 1 44.69 30 ASN B O 1
ATOM 1570 N N . ASN B 1 31 ? -6.473 43.844 13.117 1 40.31 31 ASN B N 1
ATOM 1571 C CA . ASN B 1 31 ? -7.895 43.781 12.797 1 40.31 31 ASN B CA 1
ATOM 1572 C C . ASN B 1 31 ? -8.75 43.688 14.055 1 40.31 31 ASN B C 1
ATOM 1574 O O . ASN B 1 31 ? -9.977 43.75 13.984 1 40.31 31 ASN B O 1
ATOM 1578 N N . ILE B 1 32 ? -8.172 43.156 15.047 1 41.31 32 ILE B N 1
ATOM 1579 C CA . ILE B 1 32 ? -8.953 43.094 16.281 1 41.31 32 ILE B CA 1
ATOM 1580 C C . ILE B 1 32 ? -8.969 44.438 16.969 1 41.31 32 ILE B C 1
ATOM 1582 O O . ILE B 1 32 ? -8.016 44.781 17.672 1 41.31 32 ILE B O 1
ATOM 1586 N N . SER B 1 33 ? -9.445 45.375 16.422 1 40.44 33 SER B N 1
ATOM 1587 C CA . SER B 1 33 ? -9.586 46.719 16.984 1 40.44 33 SER B CA 1
ATOM 1588 C C . SER B 1 33 ? -10.125 46.656 18.406 1 40.44 33 SER B C 1
ATOM 1590 O O . SER B 1 33 ? -9.688 47.438 19.266 1 40.44 33 SER B O 1
ATOM 1592 N N . ASP B 1 34 ? -11.297 46.156 18.609 1 44.31 34 ASP B N 1
ATOM 1593 C CA . ASP B 1 34 ? -12.023 46.406 19.844 1 44.31 34 ASP B CA 1
ATOM 1594 C C . ASP B 1 34 ? -11.594 45.438 20.953 1 44.31 34 ASP B C 1
ATOM 1596 O O . ASP B 1 34 ? -12.18 45.438 22.031 1 44.31 34 ASP B O 1
ATOM 1600 N N . ILE B 1 35 ? -11 44.344 20.641 1 46.59 35 ILE B N 1
ATOM 1601 C CA . ILE B 1 35 ? -10.586 43.438 21.703 1 46.59 35 ILE B CA 1
ATOM 1602 C C . ILE B 1 35 ? -9.227 43.875 22.25 1 46.59 35 ILE B C 1
ATOM 1604 O O . ILE B 1 35 ? -8.312 44.188 21.484 1 46.59 35 ILE B O 1
ATOM 1608 N N . PRO B 1 36 ? -9.102 44.125 23.516 1 52.72 36 PRO B N 1
ATOM 1609 C CA . PRO B 1 36 ? -7.789 44.469 24.078 1 52.72 36 PRO B CA 1
ATOM 1610 C C . PRO B 1 36 ? -6.676 43.562 23.531 1 52.72 36 PRO B C 1
ATOM 1612 O O . PRO B 1 36 ? -6.883 42.375 23.328 1 52.72 36 PRO B O 1
ATOM 1615 N N . PRO B 1 37 ? -5.707 44.156 22.938 1 54 37 PRO B N 1
ATOM 1616 C CA . PRO B 1 37 ? -4.59 43.5 22.25 1 54 37 PRO B CA 1
ATOM 1617 C C . PRO B 1 37 ? -4.125 42.25 22.969 1 54 37 PRO B C 1
ATOM 1619 O O . PRO B 1 37 ? -3.729 41.281 22.328 1 54 37 PRO B O 1
ATOM 1622 N N . ASP B 1 38 ? -4.234 42.281 24.344 1 54.84 38 ASP B N 1
ATOM 1623 C CA . ASP B 1 38 ? -3.758 41.156 25.125 1 54.84 38 ASP B CA 1
ATOM 1624 C C . ASP B 1 38 ? -4.648 39.906 24.922 1 54.84 38 ASP B C 1
ATOM 1626 O O . ASP B 1 38 ? -4.156 38.781 24.828 1 54.84 38 ASP B O 1
ATOM 1630 N N . ARG B 1 39 ? -5.961 40.156 24.859 1 61.53 39 ARG B N 1
ATOM 1631 C CA . ARG B 1 39 ? -6.902 39.062 24.688 1 61.53 39 ARG B CA 1
ATOM 1632 C C . ARG B 1 39 ? -6.77 38.438 23.312 1 61.53 39 ARG B C 1
ATOM 1634 O O . ARG B 1 39 ? -6.93 37.219 23.156 1 61.53 39 ARG B O 1
ATOM 1641 N N . VAL B 1 40 ? -6.34 39.312 22.484 1 63.22 40 VAL B N 1
ATOM 1642 C CA . VAL B 1 40 ? -6.211 38.844 21.109 1 63.22 40 VAL B CA 1
ATOM 1643 C C . VAL B 1 40 ? -5.02 37.875 21 1 63.22 40 VAL B C 1
ATOM 1645 O O . VAL B 1 40 ? -5.129 36.812 20.406 1 63.22 40 VAL B O 1
ATOM 1648 N N . VAL B 1 41 ? -3.916 38.281 21.656 1 66.44 41 VAL B N 1
ATOM 1649 C CA . VAL B 1 41 ? -2.711 37.438 21.594 1 66.44 41 VAL B CA 1
ATOM 1650 C C . VAL B 1 41 ? -2.969 36.094 22.25 1 66.44 41 VAL B C 1
ATOM 1652 O O . VAL B 1 41 ? -2.604 35.062 21.703 1 66.44 41 VAL B O 1
ATOM 1655 N N . ASN B 1 42 ? -3.686 36.188 23.391 1 69 42 ASN B N 1
ATOM 1656 C CA . ASN B 1 42 ? -3.969 34.938 24.094 1 69 42 ASN B CA 1
ATOM 1657 C C . ASN B 1 42 ? -4.941 34.062 23.328 1 69 42 ASN B C 1
ATOM 1659 O O . ASN B 1 42 ? -4.777 32.844 23.281 1 69 42 ASN B O 1
ATOM 1663 N N . ASP B 1 43 ? -5.867 34.688 22.734 1 68.81 43 ASP B N 1
ATOM 1664 C CA . ASP B 1 43 ? -6.859 33.938 21.969 1 68.81 43 ASP B CA 1
ATOM 1665 C C . ASP B 1 43 ? -6.227 33.281 20.75 1 68.81 43 ASP B C 1
ATOM 1667 O O . ASP B 1 43 ? -6.5 32.125 20.438 1 68.81 43 ASP B O 1
ATOM 1671 N N . VAL B 1 44 ? -5.371 34.062 20.141 1 71.06 44 VAL B N 1
ATOM 1672 C CA . VAL B 1 44 ? -4.691 33.531 18.953 1 71.06 44 VAL B CA 1
ATOM 1673 C C . VAL B 1 44 ? -3.746 32.406 19.359 1 71.06 44 VAL B C 1
ATOM 1675 O O . VAL B 1 44 ? -3.684 31.375 18.672 1 71.06 44 VAL B O 1
ATOM 1678 N N . TYR B 1 45 ? -3.094 32.625 20.406 1 73.88 45 TYR B N 1
ATOM 1679 C CA . TYR B 1 45 ? -2.205 31.594 20.922 1 73.88 45 TYR B CA 1
ATOM 1680 C C . TYR B 1 45 ? -2.979 30.312 21.25 1 73.88 45 TYR B C 1
ATOM 1682 O O . TYR B 1 45 ? -2.562 29.219 20.875 1 73.88 45 TYR B O 1
ATOM 1690 N N . GLU B 1 46 ? -4.07 30.547 21.859 1 73.19 46 GLU B N 1
ATOM 1691 C CA . GLU B 1 46 ? -4.871 29.391 22.234 1 73.19 46 GLU B CA 1
ATOM 1692 C C . GLU B 1 46 ? -5.398 28.641 21.016 1 73.19 46 GLU B C 1
ATOM 1694 O O . GLU B 1 46 ? -5.379 27.422 20.969 1 73.19 46 GLU B O 1
ATOM 1699 N N . GLN B 1 47 ? -5.801 29.406 20.062 1 74.12 47 GLN B N 1
ATOM 1700 C CA . GLN B 1 47 ? -6.301 28.781 18.828 1 74.12 47 GLN B CA 1
ATOM 1701 C C . GLN B 1 47 ? -5.203 28 18.125 1 74.12 47 GLN B C 1
ATOM 1703 O O . GLN B 1 47 ? -5.434 26.875 17.672 1 74.12 47 GLN B O 1
ATOM 1708 N N . LEU B 1 48 ? -4.062 28.531 18.047 1 76.69 48 LEU B N 1
ATOM 1709 C CA . LEU B 1 48 ? -2.941 27.891 17.359 1 76.69 48 LEU B CA 1
ATOM 1710 C C . LEU B 1 48 ? -2.443 26.672 18.141 1 76.69 48 LEU B C 1
ATOM 1712 O O . LEU B 1 48 ? -2.164 25.625 17.562 1 76.69 48 LEU B O 1
ATOM 1716 N N . MET B 1 49 ? -2.463 26.828 19.469 1 80.69 49 MET B N 1
ATOM 1717 C CA . MET B 1 49 ? -1.912 25.766 20.297 1 80.69 49 MET B CA 1
ATOM 1718 C C . MET B 1 49 ? -2.938 24.656 20.516 1 80.69 49 MET B C 1
ATOM 1720 O O . MET B 1 49 ? -2.574 23.484 20.625 1 80.69 49 MET B O 1
ATOM 1724 N N . LEU B 1 50 ? -4.207 25.031 20.5 1 79.31 50 LEU B N 1
ATOM 1725 C CA . LEU B 1 50 ? -5.215 24.047 20.875 1 79.31 50 LEU B CA 1
ATOM 1726 C C . LEU B 1 50 ? -5.816 23.391 19.641 1 79.31 50 LEU B C 1
ATOM 1728 O O . LEU B 1 50 ? -6.289 22.25 19.703 1 79.31 50 LEU B O 1
ATOM 1732 N N . LYS B 1 51 ? -5.746 24.078 18.516 1 79.38 51 LYS B N 1
ATOM 1733 C CA . LYS B 1 51 ? -6.43 23.531 17.344 1 79.38 51 LYS B CA 1
ATOM 1734 C C . LYS B 1 51 ? -5.441 23.234 16.219 1 79.38 51 LYS B C 1
ATOM 1736 O O . LYS B 1 51 ? -5.395 22.109 15.703 1 79.38 51 LYS B O 1
ATOM 1741 N N . PHE B 1 52 ? -4.598 24.156 15.891 1 82.81 52 PHE B N 1
ATOM 1742 C CA . PHE B 1 52 ? -3.699 24.016 14.75 1 82.81 52 PHE B CA 1
ATOM 1743 C C . PHE B 1 52 ? -2.6 23 15.047 1 82.81 52 PHE B C 1
ATOM 1745 O O . PHE B 1 52 ? -2.352 22.094 14.25 1 82.81 52 PHE B O 1
ATOM 1752 N N . GLN B 1 53 ? -1.994 23.141 16.219 1 86.94 53 GLN B N 1
ATOM 1753 C CA . GLN B 1 53 ? -0.831 22.312 16.531 1 86.94 53 GLN B CA 1
ATOM 1754 C C . GLN B 1 53 ? -1.205 20.844 16.625 1 86.94 53 GLN B C 1
ATOM 1756 O O . GLN B 1 53 ? -0.542 19.984 16.031 1 86.94 53 GLN B O 1
ATOM 1761 N N . PRO B 1 54 ? -2.244 20.484 17.375 1 88.19 54 PRO B N 1
ATOM 1762 C CA . PRO B 1 54 ? -2.629 19.078 17.406 1 88.19 54 PRO B CA 1
ATOM 1763 C C . PRO B 1 54 ? -3.037 18.562 16.031 1 88.19 54 PRO B C 1
ATOM 1765 O O . PRO B 1 54 ? -2.795 17.391 15.703 1 88.19 54 PRO B O 1
ATOM 1768 N N . ALA B 1 55 ? -3.668 19.391 15.258 1 89.06 55 ALA B N 1
ATOM 1769 C CA . ALA B 1 55 ? -4.066 18.984 13.914 1 89.06 55 ALA B CA 1
ATOM 1770 C C . ALA B 1 55 ? -2.85 18.703 13.039 1 89.06 55 ALA B C 1
ATOM 1772 O O . ALA B 1 55 ? -2.826 17.719 12.305 1 89.06 55 ALA B O 1
ATOM 1773 N N . MET B 1 56 ? -1.902 19.516 13.078 1 88.88 56 MET B N 1
ATOM 1774 C CA . MET B 1 56 ? -0.666 19.328 12.328 1 88.88 56 MET B CA 1
ATOM 1775 C C . MET B 1 56 ? 0.042 18.047 12.758 1 88.88 56 MET B C 1
ATOM 1777 O O . MET B 1 56 ? 0.542 17.297 11.914 1 88.88 56 MET B O 1
ATOM 1781 N N . LYS B 1 57 ? 0.101 17.844 14.031 1 90.06 57 LYS B N 1
ATOM 1782 C CA . LYS B 1 57 ? 0.684 16.609 14.547 1 90.06 57 LYS B CA 1
ATOM 1783 C C . LYS B 1 57 ? -0.069 15.3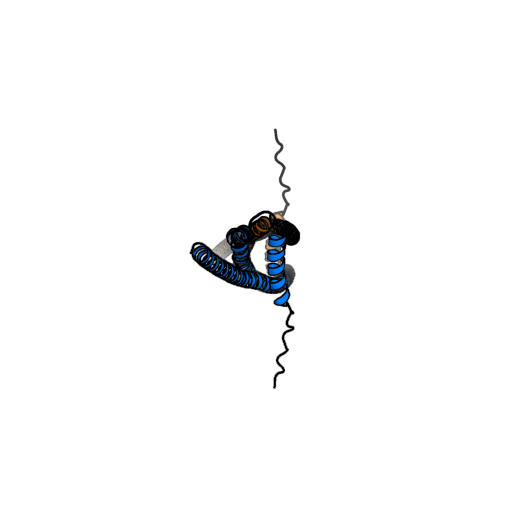91 14.031 1 90.06 57 LYS B C 1
ATOM 1785 O O . LYS B 1 57 ? 0.541 14.367 13.719 1 90.06 57 LYS B O 1
ATOM 1790 N N . GLY B 1 58 ? -1.371 15.547 14.07 1 93.06 58 GLY B N 1
ATOM 1791 C CA . GLY B 1 58 ? -2.188 14.469 13.523 1 93.06 58 GLY B CA 1
ATOM 1792 C C . GLY B 1 58 ? -1.851 14.133 12.086 1 93.06 58 GLY B C 1
ATOM 1793 O O . GLY B 1 58 ? -1.805 12.961 11.711 1 93.06 58 GLY B O 1
ATOM 1794 N N . VAL B 1 59 ? -1.589 15.109 11.25 1 93.25 59 VAL B N 1
ATOM 1795 C CA . VAL B 1 59 ? -1.217 14.898 9.859 1 93.25 59 VAL B CA 1
ATOM 1796 C C . VAL B 1 59 ? 0.128 14.18 9.781 1 93.25 59 VAL B C 1
ATOM 1798 O O . VAL B 1 59 ? 0.284 13.219 9.023 1 93.25 59 VAL B O 1
ATOM 1801 N N . ALA B 1 60 ? 1.054 14.648 10.555 1 92.38 60 ALA B N 1
ATOM 1802 C CA . ALA B 1 60 ? 2.367 14.008 10.57 1 92.38 60 ALA B CA 1
ATOM 1803 C C . ALA B 1 60 ? 2.264 12.547 11 1 92.38 60 ALA B C 1
ATOM 1805 O O . ALA B 1 60 ? 2.805 11.664 10.336 1 92.38 60 ALA B O 1
ATOM 1806 N N . ASP B 1 61 ? 1.555 12.305 12.07 1 94.81 61 ASP B N 1
ATOM 1807 C CA . ASP B 1 61 ? 1.419 10.953 12.609 1 94.81 61 ASP B CA 1
ATOM 1808 C C . ASP B 1 61 ? 0.743 10.031 11.594 1 94.81 61 ASP B C 1
ATOM 1810 O O . ASP B 1 61 ? 1.23 8.93 11.336 1 94.81 61 ASP B O 1
ATOM 1814 N N . SER B 1 62 ? -0.363 10.5 11.148 1 96 62 SER B N 1
ATOM 1815 C CA . SER B 1 62 ? -1.066 9.688 10.164 1 96 62 SER B CA 1
ATOM 1816 C C . SER B 1 62 ? -0.237 9.523 8.891 1 96 62 SER B C 1
ATOM 1818 O O . SER B 1 62 ? -0.306 8.484 8.234 1 96 62 SER B O 1
ATOM 1820 N N . GLY B 1 63 ? 0.537 10.531 8.523 1 95.69 63 GLY B N 1
ATOM 1821 C CA . GLY B 1 63 ? 1.452 10.43 7.398 1 95.69 63 GLY B CA 1
ATOM 1822 C C . GLY B 1 63 ? 2.498 9.344 7.574 1 95.69 63 GLY B C 1
ATOM 1823 O O . GLY B 1 63 ? 2.777 8.586 6.645 1 95.69 63 GLY B O 1
ATOM 1824 N N . PHE B 1 64 ? 3.023 9.258 8.727 1 96.06 64 PHE B N 1
ATOM 1825 C CA . PHE B 1 64 ? 4.016 8.227 9.008 1 96.06 64 PHE B CA 1
ATOM 1826 C C . PHE B 1 64 ? 3.383 6.84 8.969 1 96.06 64 PHE B C 1
ATOM 1828 O O . PHE B 1 64 ? 4.012 5.875 8.531 1 96.06 64 PHE B O 1
ATOM 1835 N N . ASN B 1 65 ? 2.191 6.766 9.484 1 96.88 65 ASN B N 1
ATOM 1836 C CA . ASN B 1 65 ? 1.481 5.496 9.398 1 96.88 65 ASN B CA 1
ATOM 1837 C C . ASN B 1 65 ? 1.273 5.074 7.945 1 96.88 65 ASN B C 1
ATOM 1839 O O . ASN B 1 65 ? 1.461 3.904 7.602 1 96.88 65 ASN B O 1
ATOM 1843 N N . LEU B 1 66 ? 0.869 5.984 7.117 1 96.25 66 LEU B N 1
ATOM 1844 C CA . LEU B 1 66 ? 0.674 5.715 5.699 1 96.25 66 LEU B CA 1
ATOM 1845 C C . LEU B 1 66 ? 1.992 5.332 5.031 1 96.25 66 LEU B C 1
ATOM 1847 O O . LEU B 1 66 ? 2.033 4.414 4.207 1 96.25 66 LEU B O 1
ATOM 1851 N N . LEU B 1 67 ? 3.021 6.031 5.414 1 95.62 67 LEU B N 1
ATOM 1852 C CA . LEU B 1 67 ? 4.352 5.719 4.906 1 95.62 67 LEU B CA 1
ATOM 1853 C C . LEU B 1 67 ? 4.734 4.281 5.238 1 95.62 67 LEU B C 1
ATOM 1855 O O . LEU B 1 67 ? 5.238 3.553 4.383 1 95.62 67 LEU B O 1
ATOM 1859 N N . ARG B 1 68 ? 4.516 3.869 6.434 1 96.94 68 ARG B N 1
ATOM 1860 C CA . ARG B 1 68 ? 4.801 2.502 6.852 1 96.94 68 ARG B CA 1
ATOM 1861 C C . ARG B 1 68 ? 4.008 1.497 6.027 1 96.94 68 ARG B C 1
ATOM 1863 O O . ARG B 1 68 ? 4.531 0.449 5.641 1 96.94 68 ARG B O 1
ATOM 1870 N N . ALA B 1 69 ? 2.752 1.838 5.824 1 96.62 69 ALA B N 1
ATOM 1871 C CA . ALA B 1 69 ? 1.915 0.971 4.996 1 96.62 69 ALA B CA 1
ATOM 1872 C C . ALA B 1 69 ? 2.475 0.858 3.58 1 96.62 69 ALA B C 1
ATOM 1874 O O . ALA B 1 69 ? 2.508 -0.232 3.006 1 96.62 69 ALA B O 1
ATOM 1875 N N . PHE B 1 70 ? 2.893 1.962 2.994 1 95.12 70 PHE B N 1
ATOM 1876 C CA . PHE B 1 70 ? 3.486 1.961 1.663 1 95.12 70 PHE B CA 1
ATOM 1877 C C . PHE B 1 70 ? 4.75 1.109 1.634 1 95.12 70 PHE B C 1
ATOM 1879 O O . PHE B 1 70 ? 4.98 0.365 0.678 1 95.12 70 PHE B O 1
ATOM 1886 N N . ASN B 1 71 ? 5.531 1.23 2.658 1 96.62 71 ASN B N 1
ATOM 1887 C CA . ASN B 1 71 ? 6.734 0.414 2.748 1 96.62 71 ASN B CA 1
ATOM 1888 C C . ASN B 1 71 ? 6.402 -1.074 2.803 1 96.62 71 ASN B C 1
ATOM 1890 O O . ASN B 1 71 ? 7.113 -1.896 2.223 1 96.62 71 ASN B O 1
ATOM 1894 N N . ASN B 1 72 ? 5.391 -1.36 3.541 1 97.31 72 ASN B N 1
ATOM 1895 C CA . ASN B 1 72 ? 4.949 -2.75 3.6 1 97.31 72 ASN B CA 1
ATOM 1896 C C . ASN B 1 72 ? 4.531 -3.264 2.225 1 97.31 72 ASN B C 1
ATOM 1898 O O . ASN B 1 72 ? 4.84 -4.398 1.859 1 97.31 72 ASN B O 1
ATOM 1902 N N . VAL B 1 73 ? 3.824 -2.469 1.418 1 95.88 73 VAL B N 1
ATOM 1903 C CA . VAL B 1 73 ? 3.443 -2.832 0.057 1 95.88 73 VAL B CA 1
ATOM 1904 C C . VAL B 1 73 ? 4.695 -3.125 -0.769 1 95.88 73 VAL B C 1
ATOM 1906 O O . VAL B 1 73 ? 4.73 -4.094 -1.533 1 95.88 73 VAL B O 1
ATOM 1909 N N . GLN B 1 74 ? 5.664 -2.271 -0.604 1 95.88 74 GLN B N 1
ATOM 1910 C CA . GLN B 1 74 ? 6.914 -2.465 -1.327 1 95.88 74 GLN B CA 1
ATOM 1911 C C . GLN B 1 74 ? 7.492 -3.852 -1.063 1 95.88 74 GLN B C 1
ATOM 1913 O O . GLN B 1 74 ? 7.859 -4.566 -2 1 95.88 74 GLN B O 1
ATOM 1918 N N . LYS B 1 75 ? 7.594 -4.242 0.125 1 96.81 75 LYS B N 1
ATOM 1919 C CA . LYS B 1 75 ? 8.156 -5.523 0.535 1 96.81 75 LYS B CA 1
ATOM 1920 C C . LYS B 1 75 ? 7.309 -6.688 0.03 1 96.81 75 LYS B C 1
ATOM 1922 O O . LYS B 1 75 ? 7.84 -7.672 -0.49 1 96.81 75 LYS B O 1
ATOM 1927 N N . MET B 1 76 ? 5.984 -6.566 0.248 1 97 76 MET B N 1
ATOM 1928 C CA . MET B 1 76 ? 5.09 -7.641 -0.169 1 97 76 MET B CA 1
ATOM 1929 C C . MET B 1 76 ? 5.094 -7.793 -1.686 1 97 76 MET B C 1
ATOM 1931 O O . MET B 1 76 ? 4.965 -8.906 -2.201 1 97 76 MET B O 1
ATOM 1935 N N . CYS B 1 77 ? 5.191 -6.668 -2.396 1 95.88 77 CYS B N 1
ATOM 1936 C CA . CYS B 1 77 ? 5.27 -6.711 -3.852 1 95.88 77 CYS B CA 1
ATOM 1937 C C . CYS B 1 77 ? 6.512 -7.465 -4.309 1 95.88 77 CYS B C 1
ATOM 1939 O O . CYS B 1 77 ? 6.453 -8.25 -5.254 1 95.88 77 CYS B O 1
ATOM 1941 N N . GLU B 1 78 ? 7.605 -7.242 -3.658 1 96.38 78 GLU B N 1
ATOM 1942 C CA . GLU B 1 78 ? 8.828 -7.98 -3.977 1 96.38 78 GLU B CA 1
ATOM 1943 C C . GLU B 1 78 ? 8.617 -9.484 -3.818 1 96.38 78 GLU B C 1
ATOM 1945 O O . GLU B 1 78 ? 9.039 -10.266 -4.676 1 96.38 78 GLU B O 1
ATOM 1950 N N . GLY B 1 79 ? 8 -9.867 -2.748 1 96.44 79 GLY B N 1
ATOM 1951 C CA . GLY B 1 79 ? 7.691 -11.273 -2.527 1 96.44 79 GLY B CA 1
ATOM 1952 C C . GLY B 1 79 ? 6.781 -11.852 -3.59 1 96.44 79 GLY B C 1
ATOM 1953 O O . GLY B 1 79 ? 6.988 -12.984 -4.039 1 96.44 79 GLY B O 1
ATOM 1954 N N . TYR B 1 80 ? 5.84 -11.117 -3.996 1 96.5 80 TYR B N 1
ATOM 1955 C CA . TYR B 1 80 ? 4.902 -11.562 -5.027 1 96.5 80 TYR B CA 1
ATOM 1956 C C . TYR B 1 80 ? 5.613 -11.75 -6.359 1 96.5 80 TYR B C 1
ATOM 1958 O O . TYR B 1 80 ? 5.418 -12.766 -7.035 1 96.5 80 TYR B O 1
ATOM 1966 N N . VAL B 1 81 ? 6.449 -10.805 -6.703 1 96.12 81 VAL B N 1
ATOM 1967 C CA . VAL B 1 81 ? 7.207 -10.875 -7.945 1 96.12 81 VAL B CA 1
ATOM 1968 C C . VAL B 1 81 ? 8.117 -12.102 -7.934 1 96.12 81 VAL B C 1
ATOM 1970 O O . VAL B 1 81 ? 8.203 -12.828 -8.922 1 96.12 81 VAL B O 1
ATOM 1973 N N . LYS B 1 82 ? 8.742 -12.344 -6.871 1 96.69 82 LYS B N 1
ATOM 1974 C CA . LYS B 1 82 ? 9.609 -13.516 -6.738 1 96.69 82 LYS B CA 1
ATOM 1975 C C . LYS B 1 82 ? 8.82 -14.805 -6.938 1 96.69 82 LYS B C 1
ATOM 1977 O O . LYS B 1 82 ? 9.305 -15.742 -7.57 1 96.69 82 LYS B O 1
ATOM 1982 N N . SER B 1 83 ? 7.668 -14.828 -6.32 1 95.31 83 SER B N 1
ATOM 1983 C CA . SER B 1 83 ? 6.82 -16.016 -6.473 1 95.31 83 SER B CA 1
ATOM 1984 C C . SER B 1 83 ? 6.41 -16.203 -7.926 1 95.31 83 SER B C 1
ATOM 1986 O O . SER B 1 83 ? 6.352 -17.344 -8.414 1 95.31 83 SER B O 1
ATOM 1988 N N . ILE B 1 84 ? 6.105 -15.172 -8.656 1 93.44 84 ILE B N 1
ATOM 1989 C CA . ILE B 1 84 ? 5.762 -15.25 -10.07 1 93.44 84 ILE B CA 1
ATOM 1990 C C . ILE B 1 84 ? 6.957 -15.758 -10.867 1 93.44 84 ILE B C 1
ATOM 1992 O O . ILE B 1 84 ? 6.809 -16.609 -11.75 1 93.44 84 ILE B O 1
ATOM 1996 N N . ASP B 1 85 ? 8.125 -15.258 -10.562 1 94.69 85 ASP B N 1
ATOM 1997 C CA . ASP B 1 85 ? 9.344 -15.734 -11.211 1 94.69 85 ASP B CA 1
ATOM 1998 C C . ASP B 1 85 ? 9.531 -17.234 -10.992 1 94.69 85 ASP B C 1
ATOM 2000 O O . ASP B 1 85 ? 9.867 -17.969 -11.93 1 94.69 85 ASP B O 1
ATOM 2004 N N . THR B 1 86 ? 9.328 -17.656 -9.773 1 93.19 86 THR B N 1
ATOM 2005 C CA . THR B 1 86 ? 9.469 -19.062 -9.438 1 93.19 86 THR B CA 1
ATOM 2006 C C . THR B 1 86 ? 8.477 -19.906 -10.234 1 93.19 86 THR B C 1
ATOM 2008 O O . THR B 1 86 ? 8.828 -20.984 -10.734 1 93.19 86 THR B O 1
ATOM 2011 N N . LEU B 1 87 ? 7.25 -19.453 -10.375 1 91 87 LEU B N 1
ATOM 2012 C CA . LEU B 1 87 ? 6.246 -20.141 -11.18 1 91 87 LEU B CA 1
ATOM 2013 C C . LEU B 1 87 ? 6.66 -20.203 -12.641 1 91 87 LEU B C 1
ATOM 2015 O O . LEU B 1 87 ? 6.539 -21.25 -13.289 1 91 87 LEU B O 1
ATOM 2019 N N . ALA B 1 88 ? 7.105 -19.109 -13.156 1 90.12 88 ALA B N 1
ATOM 2020 C CA . ALA B 1 88 ? 7.578 -19.062 -14.539 1 90.12 88 ALA B CA 1
ATOM 2021 C C . ALA B 1 88 ? 8.703 -20.078 -14.758 1 90.12 88 ALA B C 1
ATOM 2023 O O . ALA B 1 88 ? 8.711 -20.797 -15.758 1 90.12 88 ALA B O 1
ATOM 2024 N N . ASP B 1 89 ? 9.625 -20.188 -13.875 1 89.12 89 ASP B N 1
ATOM 2025 C CA . ASP B 1 89 ? 10.766 -21.094 -13.969 1 89.12 89 ASP B CA 1
ATOM 2026 C C . ASP B 1 89 ? 10.32 -22.547 -13.938 1 89.12 89 ASP B C 1
ATOM 2028 O O . ASP B 1 89 ? 10.953 -23.406 -14.555 1 89.12 89 ASP B O 1
ATOM 2032 N N . SER B 1 90 ? 9.234 -22.766 -13.188 1 83.69 90 SER B N 1
ATOM 2033 C CA . SER B 1 90 ? 8.711 -24.125 -13.109 1 83.69 90 SER B CA 1
ATOM 2034 C C . SER B 1 90 ? 8.18 -24.594 -14.461 1 83.69 90 SER B C 1
ATOM 2036 O O . SER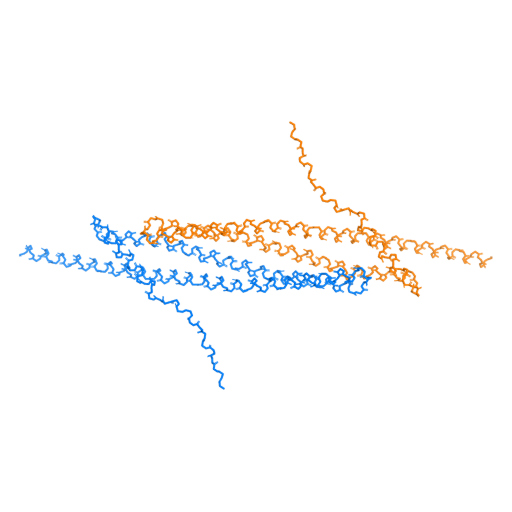 B 1 90 ? 8.117 -25.781 -14.719 1 83.69 90 SER B O 1
ATOM 2038 N N . GLY B 1 91 ? 7.785 -23.641 -15.32 1 76.5 91 GLY B N 1
ATOM 2039 C CA . GLY B 1 91 ? 7.25 -23.984 -16.625 1 76.5 91 GLY B CA 1
ATOM 2040 C C . GLY B 1 91 ? 8.289 -23.938 -17.734 1 76.5 91 GLY B C 1
ATOM 2041 O O . GLY B 1 91 ? 8.008 -24.297 -18.875 1 76.5 91 GLY B O 1
ATOM 2042 N N . SER B 1 92 ? 9.477 -23.609 -17.422 1 73.19 92 SER B N 1
ATOM 2043 C CA . SER B 1 92 ? 10.484 -23.359 -18.453 1 73.19 92 SER B CA 1
ATOM 2044 C C . SER B 1 92 ? 10.914 -24.656 -19.125 1 73.19 92 SER B C 1
ATOM 2046 O O . SER B 1 92 ? 11.375 -24.656 -20.266 1 73.19 92 SER B O 1
ATOM 2048 N N . LYS B 1 93 ? 10.734 -25.75 -18.484 1 67.88 93 LYS B N 1
ATOM 2049 C CA . LYS B 1 93 ? 11.125 -27.031 -19.078 1 67.88 93 LYS B CA 1
ATOM 2050 C C . LYS B 1 93 ? 9.898 -27.812 -19.531 1 67.88 93 LYS B C 1
ATOM 2052 O O . LYS B 1 93 ? 10 -29 -19.859 1 67.88 93 LYS B O 1
ATOM 2057 N N . ALA B 1 94 ? 8.852 -27.016 -19.562 1 68.19 94 ALA B N 1
ATOM 2058 C CA . ALA B 1 94 ? 7.605 -27.703 -19.922 1 68.19 94 ALA B CA 1
ATOM 2059 C C . ALA B 1 94 ? 7.359 -27.641 -21.422 1 68.19 94 ALA B C 1
ATOM 2061 O O . ALA B 1 94 ? 8.273 -27.359 -22.203 1 68.19 94 ALA B O 1
ATOM 2062 N N . PHE B 1 95 ? 6.227 -28.125 -21.891 1 66.94 95 PHE B N 1
ATOM 2063 C CA . PHE B 1 95 ? 5.836 -28.125 -23.297 1 66.94 95 PHE B CA 1
ATOM 2064 C C . PHE B 1 95 ? 5.754 -26.703 -23.828 1 66.94 95 PHE B C 1
ATOM 2066 O O . PHE B 1 95 ? 5.73 -25.734 -23.062 1 66.94 95 PHE B O 1
ATOM 2073 N N . ALA B 1 96 ? 5.793 -26.656 -25.172 1 68.31 96 ALA B N 1
ATOM 2074 C CA . ALA B 1 96 ? 5.906 -25.391 -25.875 1 68.31 96 ALA B CA 1
ATOM 2075 C C . ALA B 1 96 ? 4.852 -24.391 -25.391 1 68.31 96 ALA B C 1
ATOM 2077 O O . ALA B 1 96 ? 5.152 -23.219 -25.156 1 68.31 96 ALA B O 1
ATOM 2078 N N . ALA B 1 97 ? 3.598 -24.828 -25.203 1 67 97 ALA B N 1
ATOM 2079 C CA . ALA B 1 97 ? 2.527 -23.938 -24.75 1 67 97 ALA B CA 1
ATOM 2080 C C . ALA B 1 97 ? 2.797 -23.422 -23.328 1 67 97 ALA B C 1
ATOM 2082 O O . ALA B 1 97 ? 2.531 -22.266 -23.031 1 67 97 ALA B O 1
ATOM 2083 N N . ALA B 1 98 ? 3.418 -24.266 -22.516 1 74.56 98 ALA B N 1
ATOM 2084 C CA . ALA B 1 98 ? 3.756 -23.891 -21.141 1 74.56 98 ALA B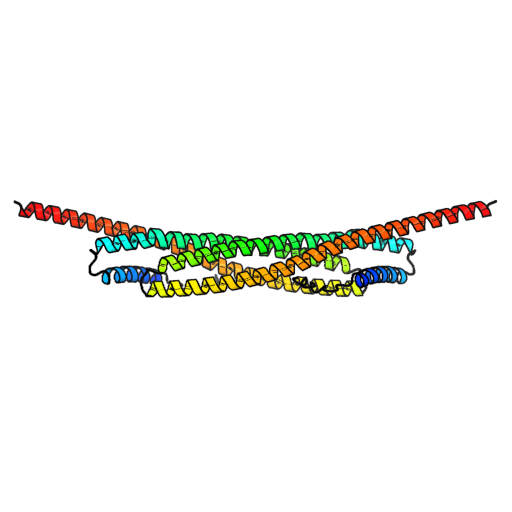 CA 1
ATOM 2085 C C . ALA B 1 98 ? 4.926 -22.906 -21.125 1 74.56 98 ALA B C 1
ATOM 2087 O O . ALA B 1 98 ? 4.977 -22.016 -20.266 1 74.56 98 ALA B O 1
ATOM 2088 N N . ARG B 1 99 ? 5.73 -23.031 -22.172 1 81.38 99 ARG B N 1
ATOM 2089 C CA . ARG B 1 99 ? 6.883 -22.141 -22.25 1 81.38 99 ARG B CA 1
ATOM 2090 C C . ARG B 1 99 ? 6.457 -20.719 -22.594 1 81.38 99 ARG B C 1
ATOM 2092 O O . ARG B 1 99 ? 7.023 -19.75 -22.078 1 81.38 99 ARG B O 1
ATOM 2099 N N . GLN B 1 100 ? 5.477 -20.641 -23.484 1 84.31 100 GLN B N 1
ATOM 2100 C CA . GLN B 1 100 ? 4.965 -19.312 -23.812 1 84.31 100 GLN B CA 1
ATOM 2101 C C . GLN B 1 100 ? 4.32 -18.641 -22.594 1 84.31 100 GLN B C 1
ATOM 2103 O O . GLN B 1 100 ? 4.504 -17.453 -22.375 1 84.31 100 GLN B O 1
ATOM 2108 N N . ARG B 1 101 ? 3.559 -19.438 -21.859 1 85.12 101 ARG B N 1
ATOM 2109 C CA . ARG B 1 101 ? 2.941 -18.891 -20.656 1 85.12 101 ARG B CA 1
ATOM 2110 C C . ARG B 1 101 ? 4 -18.469 -19.641 1 85.12 101 ARG B C 1
ATOM 2112 O O . ARG B 1 101 ? 3.838 -17.469 -18.938 1 85.12 101 ARG B O 1
ATOM 2119 N N . ALA B 1 102 ? 5.074 -19.266 -19.547 1 87.56 102 ALA B N 1
ATOM 2120 C CA . ALA B 1 102 ? 6.184 -18.922 -18.672 1 87.56 102 ALA B CA 1
ATOM 2121 C C . ALA B 1 102 ? 6.82 -17.594 -19.078 1 87.56 102 ALA B C 1
ATOM 2123 O O . ALA B 1 102 ? 7.137 -16.766 -18.219 1 87.56 102 ALA B O 1
ATOM 2124 N N . ALA B 1 103 ? 6.914 -17.375 -20.359 1 89.5 103 ALA B N 1
ATOM 2125 C CA . ALA B 1 103 ? 7.473 -16.125 -20.875 1 89.5 103 ALA B CA 1
ATOM 2126 C C . ALA B 1 103 ? 6.566 -14.953 -20.547 1 89.5 103 ALA B C 1
ATOM 2128 O O . ALA B 1 103 ? 7.043 -13.875 -20.172 1 89.5 103 ALA B O 1
ATOM 2129 N N . ASP B 1 104 ? 5.273 -15.141 -20.688 1 89.06 104 ASP B N 1
ATOM 2130 C CA . ASP B 1 104 ? 4.309 -14.102 -20.344 1 89.06 104 ASP B CA 1
ATOM 2131 C C . ASP B 1 104 ? 4.402 -13.727 -18.859 1 89.06 104 ASP B C 1
ATOM 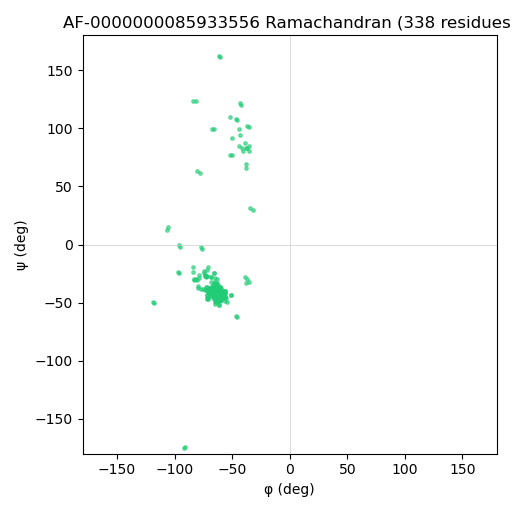2133 O O . ASP B 1 104 ? 4.312 -12.555 -18.5 1 89.06 104 ASP B O 1
ATOM 2137 N N . LEU B 1 105 ? 4.57 -14.703 -18.016 1 91.94 105 LEU B N 1
ATOM 2138 C CA . LEU B 1 105 ? 4.691 -14.477 -16.578 1 91.94 105 LEU B CA 1
ATOM 2139 C C . LEU B 1 105 ? 5.949 -13.672 -16.266 1 91.94 105 LEU B C 1
ATOM 2141 O O . LEU B 1 105 ? 5.934 -12.797 -15.398 1 91.94 105 LEU B O 1
ATOM 2145 N N . LYS B 1 106 ? 6.973 -13.961 -16.984 1 92.94 106 LYS B N 1
ATOM 2146 C CA . LYS B 1 106 ? 8.219 -13.219 -16.781 1 92.94 106 LYS B CA 1
ATOM 2147 C C . LYS B 1 106 ? 8.047 -11.75 -17.172 1 92.94 106 LYS B C 1
ATOM 2149 O O . LYS B 1 106 ? 8.578 -10.867 -16.5 1 92.94 106 LYS B O 1
ATOM 2154 N N . GLU B 1 107 ? 7.355 -11.555 -18.219 1 91.56 107 GLU B N 1
ATOM 2155 C CA . GLU B 1 107 ? 7.07 -10.18 -18.625 1 91.56 107 GLU B CA 1
ATOM 2156 C C . GLU B 1 107 ? 6.23 -9.461 -17.578 1 91.56 107 GLU B C 1
ATOM 2158 O O . GLU B 1 107 ? 6.488 -8.297 -17.25 1 91.56 107 GLU B O 1
ATOM 2163 N N . PHE B 1 108 ? 5.238 -10.156 -17.125 1 92.25 108 PHE B N 1
ATOM 2164 C CA . PHE B 1 108 ? 4.395 -9.609 -16.062 1 92.25 108 PHE B CA 1
ATOM 2165 C C . PHE B 1 108 ? 5.223 -9.258 -14.836 1 92.25 108 PHE B C 1
ATOM 2167 O O . PHE B 1 108 ? 5.07 -8.18 -14.266 1 92.25 108 PHE B O 1
ATOM 2174 N N . ALA B 1 109 ? 6.098 -10.164 -14.43 1 93.38 109 ALA B N 1
ATOM 2175 C CA . ALA B 1 109 ? 6.965 -9.93 -13.273 1 93.38 109 ALA B CA 1
ATOM 2176 C C . ALA B 1 109 ? 7.84 -8.695 -13.492 1 93.38 109 ALA B C 1
ATOM 2178 O O . ALA B 1 109 ? 8.031 -7.898 -12.57 1 93.38 109 ALA B O 1
ATOM 2179 N N . SER B 1 110 ? 8.32 -8.531 -14.648 1 94.44 110 SER B N 1
ATOM 2180 C CA . SER B 1 110 ? 9.156 -7.379 -14.977 1 94.44 110 SER B CA 1
ATOM 2181 C C . SER B 1 110 ? 8.367 -6.078 -14.859 1 94.44 110 SER B C 1
ATOM 2183 O O . SER B 1 110 ? 8.875 -5.09 -14.32 1 94.44 110 SER B O 1
ATOM 2185 N N . ALA B 1 111 ? 7.184 -6.102 -15.391 1 91.44 111 ALA B N 1
ATOM 2186 C CA . ALA B 1 111 ? 6.324 -4.926 -15.281 1 91.44 111 ALA B CA 1
ATOM 2187 C C . ALA B 1 111 ? 6.051 -4.574 -13.828 1 91.44 111 ALA B C 1
ATOM 2189 O O . ALA B 1 111 ? 6.082 -3.4 -13.445 1 91.44 111 ALA B O 1
ATOM 2190 N N . MET B 1 112 ? 5.852 -5.555 -13.047 1 92.75 112 MET B N 1
ATOM 2191 C CA . MET B 1 112 ? 5.578 -5.336 -11.633 1 92.75 112 MET B CA 1
ATOM 2192 C C . MET B 1 112 ? 6.805 -4.777 -10.922 1 92.75 112 MET B C 1
ATOM 2194 O O . MET B 1 112 ? 6.68 -3.938 -10.023 1 92.75 112 MET B O 1
ATOM 2198 N N . ARG B 1 113 ? 7.918 -5.285 -11.305 1 94.38 113 ARG B N 1
ATOM 2199 C CA . ARG B 1 113 ? 9.156 -4.766 -10.734 1 94.38 113 ARG B CA 1
ATOM 2200 C C . ARG B 1 113 ? 9.305 -3.275 -11.016 1 94.38 113 ARG B C 1
ATOM 2202 O O . ARG B 1 113 ? 9.711 -2.508 -10.141 1 94.38 113 ARG B O 1
ATOM 2209 N N . GLU B 1 114 ? 8.969 -2.883 -12.18 1 93.62 114 GLU B N 1
ATOM 2210 C CA . GLU B 1 114 ? 9.055 -1.477 -12.562 1 93.62 114 GLU B CA 1
ATOM 2211 C C . GLU B 1 114 ? 8.07 -0.629 -11.766 1 93.62 114 GLU B C 1
ATOM 2213 O O . GLU B 1 114 ? 8.414 0.454 -11.289 1 93.62 114 GLU B O 1
ATOM 2218 N N . ILE B 1 115 ? 6.879 -1.141 -11.664 1 90.81 115 ILE B N 1
ATOM 2219 C CA . ILE B 1 115 ? 5.863 -0.445 -10.883 1 90.81 115 ILE B CA 1
ATOM 2220 C C . ILE B 1 115 ? 6.336 -0.296 -9.438 1 90.81 115 ILE B C 1
ATOM 2222 O O . ILE B 1 115 ? 6.188 0.771 -8.836 1 90.81 115 ILE B O 1
ATOM 2226 N N . ASN B 1 116 ? 6.875 -1.333 -8.945 1 93.38 116 ASN B N 1
ATOM 2227 C CA . ASN B 1 116 ? 7.371 -1.309 -7.57 1 93.38 116 ASN B CA 1
ATOM 2228 C C . ASN B 1 116 ? 8.516 -0.312 -7.406 1 93.38 116 ASN B C 1
ATOM 2230 O O . ASN B 1 116 ? 8.617 0.359 -6.379 1 93.38 116 ASN B O 1
ATOM 2234 N N . ARG B 1 117 ? 9.375 -0.243 -8.375 1 93.5 117 ARG B N 1
ATOM 2235 C CA . ARG B 1 117 ? 10.461 0.731 -8.359 1 93.5 117 ARG B CA 1
ATOM 2236 C C . ARG B 1 117 ? 9.914 2.156 -8.305 1 93.5 117 ARG B C 1
ATOM 2238 O O . ARG B 1 117 ? 10.375 2.969 -7.5 1 93.5 117 ARG B O 1
ATOM 2245 N N . ARG B 1 118 ? 8.977 2.459 -9.117 1 90.88 118 ARG B N 1
ATOM 2246 C CA . ARG B 1 118 ? 8.367 3.783 -9.141 1 90.88 118 ARG B CA 1
ATOM 2247 C C . ARG B 1 118 ? 7.656 4.082 -7.824 1 90.88 118 ARG B C 1
ATOM 2249 O O . ARG B 1 118 ? 7.695 5.211 -7.34 1 90.88 118 ARG B O 1
ATOM 2256 N N . HIS B 1 119 ? 7.02 3.066 -7.363 1 91.81 119 HIS B N 1
ATOM 2257 C CA . HIS B 1 119 ? 6.402 3.199 -6.047 1 91.81 119 HIS B CA 1
ATOM 2258 C C . HIS B 1 119 ? 7.434 3.578 -4.992 1 91.81 119 HIS B C 1
ATOM 2260 O O . HIS B 1 119 ? 7.176 4.434 -4.145 1 91.81 119 HIS B O 1
ATOM 2266 N N . GLY B 1 120 ? 8.586 2.979 -5.078 1 93 120 GLY B N 1
ATOM 2267 C CA . GLY B 1 120 ? 9.656 3.311 -4.156 1 93 120 GLY B CA 1
ATOM 2268 C C . GLY B 1 120 ? 10.078 4.766 -4.234 1 93 120 GLY B C 1
ATOM 2269 O O . GLY B 1 120 ? 10.336 5.398 -3.205 1 93 120 GLY B O 1
ATOM 2270 N N . GLU B 1 121 ? 10.086 5.348 -5.387 1 91.69 121 GLU B N 1
ATOM 2271 C CA . GLU B 1 121 ? 10.414 6.758 -5.586 1 91.69 121 GLU B CA 1
ATOM 2272 C C . GLU B 1 121 ? 9.359 7.664 -4.957 1 91.69 121 GLU B C 1
ATOM 2274 O O . GLU B 1 121 ? 9.695 8.68 -4.34 1 91.69 121 GLU B O 1
ATOM 2279 N N . MET B 1 122 ? 8.148 7.242 -5.168 1 89.94 122 MET B N 1
ATOM 2280 C CA . MET B 1 122 ? 7.047 8.008 -4.586 1 89.94 122 MET B CA 1
ATOM 2281 C C . MET B 1 122 ? 7.105 7.973 -3.064 1 89.94 122 MET B C 1
ATOM 2283 O O . MET B 1 122 ? 6.848 8.977 -2.404 1 89.94 122 MET B O 1
ATOM 2287 N N . ILE B 1 123 ? 7.418 6.82 -2.516 1 92.5 123 ILE B N 1
ATOM 2288 C CA . ILE B 1 123 ? 7.539 6.668 -1.07 1 92.5 123 ILE B CA 1
ATOM 2289 C C . ILE B 1 123 ? 8.602 7.633 -0.538 1 92.5 123 ILE B C 1
ATOM 2291 O O . ILE B 1 123 ? 8.398 8.281 0.491 1 92.5 123 ILE B O 1
ATOM 2295 N N . SER B 1 124 ? 9.664 7.758 -1.232 1 92.62 124 SER B N 1
ATOM 2296 C CA . SER B 1 124 ? 10.75 8.641 -0.824 1 92.62 124 SER B CA 1
ATOM 2297 C C . SER B 1 124 ? 10.297 10.094 -0.795 1 92.62 124 SER B C 1
ATOM 2299 O O . SER B 1 124 ? 10.578 10.82 0.161 1 92.62 124 SER B O 1
ATOM 2301 N N . LYS B 1 125 ? 9.602 10.523 -1.787 1 90.44 125 LYS B N 1
ATOM 2302 C CA . LYS B 1 125 ? 9.094 11.883 -1.844 1 90.44 125 LYS B CA 1
ATOM 2303 C C . LYS B 1 125 ? 8.086 12.141 -0.727 1 90.44 125 LYS B C 1
ATOM 2305 O O . LYS B 1 125 ? 8.117 13.195 -0.088 1 90.44 125 LYS B O 1
ATOM 2310 N N . PHE B 1 126 ? 7.254 11.203 -0.547 1 92.5 126 PHE B N 1
ATOM 2311 C CA . PHE B 1 126 ? 6.258 11.32 0.511 1 92.5 126 PHE B CA 1
ATOM 2312 C C . PHE B 1 126 ? 6.926 11.398 1.878 1 92.5 126 PHE B C 1
ATOM 2314 O O . PHE B 1 126 ? 6.523 12.188 2.73 1 92.5 126 PHE B O 1
ATOM 2321 N N . ASN B 1 127 ? 7.91 10.594 2.07 1 93.38 127 ASN B N 1
ATOM 2322 C CA . ASN B 1 127 ? 8.688 10.625 3.305 1 93.38 127 ASN B CA 1
ATOM 2323 C C . ASN B 1 127 ? 9.281 12.016 3.557 1 93.38 127 ASN B C 1
ATOM 2325 O O . ASN B 1 127 ? 9.25 12.508 4.684 1 93.38 127 ASN B O 1
ATOM 2329 N N . GLU B 1 128 ? 9.766 12.625 2.57 1 91.19 128 GLU B N 1
ATOM 2330 C CA . GLU B 1 128 ? 10.32 13.969 2.686 1 91.19 128 GLU B CA 1
ATOM 2331 C C . GLU B 1 128 ? 9.25 14.977 3.113 1 91.19 128 GLU B C 1
ATOM 2333 O O . GLU B 1 128 ? 9.484 15.805 3.998 1 91.19 128 GLU B O 1
ATOM 2338 N N . ILE B 1 129 ? 8.109 14.891 2.457 1 89.19 129 ILE B N 1
ATOM 2339 C CA . ILE B 1 129 ? 7.016 15.805 2.74 1 89.19 129 ILE B CA 1
ATOM 2340 C C . ILE B 1 129 ? 6.566 15.641 4.191 1 89.19 129 ILE B C 1
ATOM 2342 O O . ILE B 1 129 ? 6.43 16.625 4.918 1 89.19 129 ILE B O 1
ATOM 2346 N N . ILE B 1 130 ? 6.367 14.43 4.633 1 91.56 130 ILE B N 1
ATOM 2347 C CA . ILE B 1 130 ? 5.871 14.172 5.98 1 91.56 130 ILE B CA 1
ATOM 2348 C C . ILE B 1 130 ? 6.91 14.617 7.008 1 91.56 130 ILE B C 1
ATOM 2350 O O . ILE B 1 130 ? 6.562 15.188 8.047 1 91.56 130 ILE B O 1
ATOM 2354 N N . THR B 1 131 ? 8.148 14.383 6.738 1 91.38 131 THR B N 1
ATOM 2355 C CA . THR B 1 131 ? 9.227 14.797 7.629 1 91.38 131 THR B CA 1
ATOM 2356 C C . THR B 1 131 ? 9.258 16.312 7.762 1 91.38 131 THR B C 1
ATOM 2358 O O . THR B 1 131 ? 9.422 16.844 8.867 1 91.38 131 THR B O 1
ATOM 2361 N N . LYS B 1 132 ? 9.086 16.984 6.684 1 89.31 132 LYS B N 1
ATOM 2362 C CA . LYS B 1 132 ? 9.031 18.453 6.703 1 89.31 132 LYS B CA 1
ATOM 2363 C C . LYS B 1 132 ? 7.844 18.938 7.516 1 89.31 132 LYS B C 1
ATOM 2365 O O . LYS B 1 132 ? 7.973 19.891 8.297 1 89.31 132 LYS B O 1
ATOM 2370 N N . ILE B 1 133 ? 6.703 18.344 7.266 1 87.31 133 ILE B N 1
ATOM 2371 C CA . ILE B 1 133 ? 5.508 18.719 8.016 1 87.31 133 ILE B CA 1
ATOM 2372 C C . ILE B 1 133 ? 5.762 18.547 9.508 1 87.31 133 ILE B C 1
ATOM 2374 O O . ILE B 1 133 ? 5.434 19.438 10.305 1 87.31 133 ILE B O 1
ATOM 2378 N N . ASN B 1 134 ? 6.328 17.484 9.836 1 89.5 134 ASN B N 1
ATOM 2379 C CA . ASN B 1 134 ? 6.633 17.203 11.234 1 89.5 134 ASN B CA 1
ATOM 2380 C C . ASN B 1 134 ? 7.625 18.219 11.805 1 89.5 134 ASN B C 1
ATOM 2382 O O . ASN B 1 134 ? 7.414 18.75 12.891 1 89.5 134 ASN B O 1
ATOM 2386 N N . THR B 1 135 ? 8.641 18.484 11.094 1 89.88 135 THR B N 1
ATOM 2387 C CA . THR B 1 135 ? 9.664 19.438 11.516 1 89.88 135 THR B CA 1
ATOM 2388 C C . THR B 1 135 ? 9.086 20.844 11.656 1 89.88 135 THR B C 1
ATOM 2390 O O . THR B 1 135 ? 9.312 21.516 12.664 1 89.88 135 THR B O 1
ATOM 2393 N N . TYR B 1 136 ? 8.328 21.234 10.656 1 82.88 136 TYR B N 1
ATOM 2394 C CA . TYR B 1 136 ? 7.703 22.547 10.695 1 82.88 136 TYR B CA 1
ATOM 2395 C C . TYR B 1 136 ? 6.707 22.656 11.844 1 82.88 136 TYR B C 1
ATOM 2397 O O . TYR B 1 136 ? 6.621 23.688 12.516 1 82.88 136 TYR B O 1
ATOM 2405 N N . GLY B 1 137 ? 5.957 21.594 11.992 1 82.44 137 GLY B N 1
ATOM 2406 C CA . GLY B 1 137 ? 5.027 21.578 13.109 1 82.44 137 GLY B CA 1
ATOM 2407 C C . GLY B 1 137 ? 5.707 21.766 14.453 1 82.44 137 GLY B C 1
ATOM 2408 O O . GLY B 1 137 ? 5.242 22.531 15.297 1 82.44 137 GLY B O 1
ATOM 2409 N N . GLN B 1 138 ? 6.836 21.156 14.664 1 87.94 138 GLN B N 1
ATOM 2410 C CA . GLN B 1 138 ? 7.582 21.25 15.914 1 87.94 138 GLN B CA 1
ATOM 2411 C C . GLN B 1 138 ? 8.195 22.641 16.078 1 87.94 138 GLN B C 1
ATOM 2413 O O . GLN B 1 138 ? 8.141 23.234 17.156 1 87.94 138 GLN B O 1
ATOM 2418 N N . ARG B 1 139 ? 8.695 23.188 15.07 1 83.75 139 ARG B N 1
ATOM 2419 C CA . ARG B 1 139 ? 9.297 24.516 15.109 1 83.75 139 ARG B CA 1
ATOM 2420 C C . ARG B 1 139 ? 8.258 25.578 15.422 1 83.75 139 ARG B C 1
ATOM 2422 O O . ARG B 1 139 ? 8.516 26.484 16.203 1 83.75 139 ARG B O 1
ATOM 2429 N N . GLU B 1 140 ? 7.098 25.438 14.773 1 79.5 140 GLU B N 1
ATOM 2430 C CA . GLU B 1 140 ? 6.023 26.391 15.023 1 79.5 140 GLU B CA 1
ATOM 2431 C C . GLU B 1 140 ? 5.531 26.312 16.469 1 79.5 140 GLU B C 1
ATOM 2433 O O . GLU B 1 140 ? 5.258 27.344 17.094 1 79.5 140 GLU B O 1
ATOM 2438 N N . LYS B 1 141 ? 5.465 25.172 16.922 1 83.69 141 LYS B N 1
ATOM 2439 C CA . LYS B 1 141 ? 5.074 24.984 18.312 1 83.69 141 LYS B CA 1
ATOM 2440 C C . LYS B 1 141 ? 6.051 25.688 19.25 1 83.69 141 LYS B C 1
ATOM 2442 O O . LYS B 1 141 ? 5.633 26.391 20.172 1 83.69 141 LYS B O 1
ATOM 2447 N N . ASP B 1 142 ? 7.297 25.547 19.016 1 86.19 142 ASP B N 1
ATOM 2448 C CA . ASP B 1 142 ? 8.328 26.172 19.844 1 86.19 142 ASP B CA 1
ATOM 2449 C C . ASP B 1 142 ? 8.289 27.688 19.719 1 86.19 142 ASP B C 1
ATOM 2451 O O . ASP B 1 142 ? 8.406 28.391 20.719 1 86.19 142 ASP B O 1
ATOM 2455 N N . LYS B 1 143 ? 8.109 28.141 18.578 1 81.19 143 LYS B N 1
ATOM 2456 C CA . LYS B 1 143 ? 8.031 29.578 18.328 1 81.19 143 LYS B CA 1
ATOM 2457 C C . LYS B 1 143 ? 6.828 30.188 19.047 1 81.19 143 LYS B C 1
ATOM 2459 O O . LYS B 1 143 ? 6.934 31.266 19.656 1 81.19 143 LYS B O 1
ATOM 2464 N N . LEU B 1 144 ? 5.699 29.516 18.938 1 80.06 144 LEU B N 1
ATOM 2465 C CA . LEU B 1 144 ? 4.48 30 19.594 1 80.06 144 LEU B CA 1
ATOM 2466 C C . LEU B 1 144 ? 4.656 30.062 21.109 1 80.06 144 LEU B C 1
ATOM 2468 O O . LEU B 1 144 ? 4.23 31.016 21.75 1 80.06 144 LEU B O 1
ATOM 2472 N N . LYS B 1 145 ? 5.312 29.125 21.609 1 83.38 145 LYS B N 1
ATOM 2473 C CA . LYS B 1 145 ? 5.578 29.109 23.047 1 83.38 145 LYS B CA 1
ATOM 2474 C C . LYS B 1 145 ? 6.488 30.266 23.453 1 83.38 145 LYS B C 1
ATOM 2476 O O . LYS B 1 145 ? 6.258 30.922 24.469 1 83.38 145 LYS B O 1
ATOM 2481 N N . GLU B 1 146 ? 7.43 30.5 22.656 1 83.38 146 GLU B N 1
ATOM 2482 C CA . GLU B 1 146 ? 8.367 31.594 22.938 1 83.38 146 GLU B CA 1
ATOM 2483 C C . GLU B 1 146 ? 7.68 32.938 22.844 1 83.38 146 GLU B C 1
ATOM 2485 O O . GLU B 1 146 ? 7.883 33.812 23.703 1 83.38 146 GLU B O 1
ATOM 2490 N N . LEU B 1 147 ? 6.855 33.125 21.859 1 77.12 147 LEU B N 1
ATOM 2491 C CA . LEU B 1 147 ? 6.125 34.375 21.688 1 77.12 147 LEU B CA 1
ATOM 2492 C C . LEU B 1 147 ? 5.16 34.594 22.844 1 77.12 147 LEU B C 1
ATOM 2494 O O . LEU B 1 147 ? 5.055 35.719 23.359 1 77.12 147 LEU B O 1
ATOM 2498 N N . HIS B 1 148 ? 4.48 33.594 23.188 1 81.56 148 HIS B N 1
ATOM 2499 C CA . HIS B 1 148 ? 3.531 33.688 24.281 1 81.56 148 HIS B CA 1
ATOM 2500 C C . HIS B 1 148 ? 4.242 34.031 25.594 1 81.56 148 HIS B C 1
ATOM 2502 O O . HIS B 1 148 ? 3.785 34.875 26.359 1 81.56 148 HIS B O 1
ATOM 2508 N N . ARG B 1 149 ? 5.363 33.406 25.812 1 82.44 149 ARG B N 1
ATOM 2509 C CA . ARG B 1 149 ? 6.164 33.688 27 1 82.44 149 ARG B CA 1
ATOM 2510 C C . ARG B 1 149 ? 6.656 35.125 27 1 82.44 149 ARG B C 1
ATOM 2512 O O . ARG B 1 149 ? 6.633 35.812 28.031 1 82.44 149 ARG B O 1
ATOM 2519 N N . GLY B 1 150 ? 7.109 35.594 25.859 1 77.94 150 GLY B N 1
ATOM 2520 C CA . GLY B 1 150 ? 7.547 36.9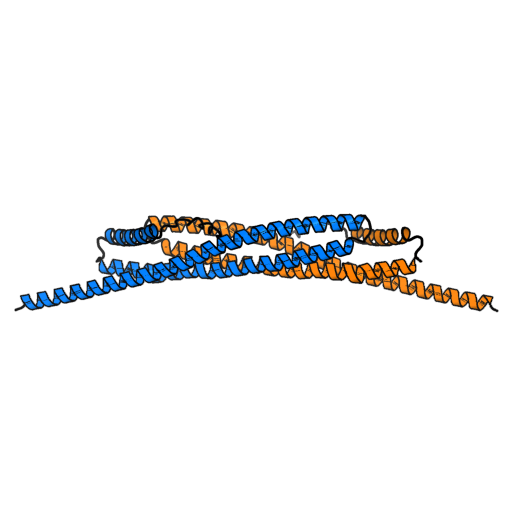69 25.719 1 77.94 150 GLY B CA 1
ATOM 2521 C C . GLY B 1 150 ? 6.441 37.969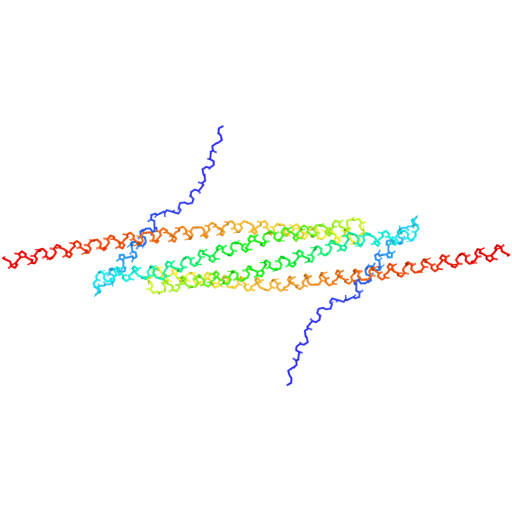 25.984 1 77.94 150 GLY B C 1
ATOM 2522 O O . GLY B 1 150 ? 6.656 38.969 26.672 1 77.94 150 GLY B O 1
ATOM 2523 N N . PHE B 1 151 ? 5.305 37.688 25.484 1 75.5 151 PHE B N 1
ATOM 2524 C CA . PHE B 1 151 ? 4.145 38.531 25.688 1 75.5 151 PHE B CA 1
ATOM 2525 C C . PHE B 1 151 ? 3.762 38.594 27.156 1 75.5 151 PHE B C 1
ATOM 2527 O O . PHE B 1 151 ? 3.514 39.656 27.703 1 75.5 151 PHE B O 1
ATOM 2534 N N . GLU B 1 152 ? 3.686 37.438 27.766 1 80.12 152 GLU B N 1
ATOM 2535 C CA . GLU B 1 152 ? 3.346 37.344 29.188 1 80.12 152 GLU B CA 1
ATOM 2536 C C . GLU B 1 152 ? 4.328 38.156 30.031 1 80.12 152 GLU B C 1
ATOM 2538 O O . GLU B 1 152 ? 3.928 38.844 30.969 1 80.12 152 GLU B O 1
ATOM 2543 N N . ALA B 1 153 ? 5.543 38.062 29.672 1 83.25 153 ALA B N 1
ATOM 2544 C CA . ALA B 1 153 ? 6.578 38.812 30.406 1 83.25 153 ALA B CA 1
ATOM 2545 C C . ALA B 1 153 ? 6.41 40.312 30.25 1 83.25 153 ALA B C 1
ATOM 2547 O O . ALA B 1 153 ? 6.551 41.062 31.219 1 83.25 153 ALA B O 1
ATOM 2548 N N . ARG B 1 154 ? 6.133 40.75 29.125 1 78.62 154 ARG B N 1
ATOM 2549 C CA . ARG B 1 154 ? 5.934 42.156 28.844 1 78.62 154 ARG B CA 1
ATOM 2550 C C . ARG B 1 154 ? 4.695 42.688 29.562 1 78.62 154 ARG B C 1
ATOM 2552 O O . ARG B 1 154 ? 4.711 43.781 30.109 1 78.62 154 ARG B O 1
ATOM 2559 N N . GLU B 1 155 ? 3.656 41.844 29.484 1 75.12 155 GLU B N 1
ATOM 2560 C CA . GLU B 1 155 ? 2.426 42.25 30.172 1 75.12 155 GLU B CA 1
ATOM 2561 C C . GLU B 1 155 ? 2.643 42.375 31.672 1 75.12 155 GLU B C 1
ATOM 2563 O O . GLU B 1 155 ? 2.168 43.312 32.312 1 75.12 155 GLU B O 1
ATOM 2568 N N . LYS B 1 156 ? 3.361 41.438 32.219 1 82.38 156 LYS B N 1
ATOM 2569 C CA . LYS B 1 156 ? 3.666 41.469 33.656 1 82.38 156 LYS B CA 1
ATOM 2570 C C . LYS B 1 156 ? 4.5 42.688 34 1 82.38 156 LYS B C 1
ATOM 2572 O O . LYS B 1 156 ? 4.242 43.344 35.031 1 82.38 156 LYS B O 1
ATOM 2577 N N . ALA B 1 157 ? 5.418 43.062 33.219 1 82.25 157 ALA B N 1
ATOM 2578 C CA . ALA B 1 157 ? 6.277 44.219 33.438 1 82.25 157 ALA B CA 1
ATOM 2579 C C . ALA B 1 157 ? 5.48 45.5 33.375 1 82.25 157 ALA B C 1
ATOM 2581 O O . ALA B 1 157 ? 5.684 46.406 34.156 1 82.25 157 ALA B O 1
ATOM 2582 N N . MET B 1 158 ? 4.59 45.594 32.438 1 79.69 158 MET B N 1
ATOM 2583 C CA . MET B 1 158 ? 3.758 46.781 32.281 1 79.69 158 MET B CA 1
ATOM 2584 C C . MET B 1 158 ? 2.824 46.969 33.469 1 79.69 158 MET B C 1
ATOM 2586 O O . MET B 1 158 ? 2.666 48.094 33.969 1 79.69 158 MET B O 1
ATOM 2590 N N . LYS B 1 159 ? 2.246 45.875 33.875 1 79 159 LYS B N 1
ATOM 2591 C CA . LYS B 1 159 ? 1.355 45.938 35.031 1 79 159 LYS B CA 1
ATOM 2592 C C . LYS B 1 159 ? 2.111 46.375 36.281 1 79 159 LYS B C 1
ATOM 2594 O O . LYS B 1 159 ? 1.608 47.156 37.062 1 79 159 LYS B O 1
ATOM 2599 N N . LYS B 1 160 ? 3.326 45.906 36.438 1 84.94 160 LYS B N 1
ATOM 2600 C CA . LYS B 1 160 ? 4.16 46.281 37.562 1 84.94 160 LYS B CA 1
ATOM 2601 C C . LYS B 1 160 ? 4.508 47.781 37.531 1 84.94 160 LYS B C 1
ATOM 2603 O O . LYS B 1 160 ? 4.453 48.469 38.531 1 84.94 160 LYS B O 1
ATOM 2608 N N . SER B 1 161 ? 4.789 48.281 36.406 1 80.56 161 SER B N 1
ATOM 2609 C CA . SER B 1 161 ? 5.137 49.688 36.25 1 80.56 161 SER B CA 1
ATOM 2610 C C . SER B 1 161 ? 3.941 50.594 36.531 1 80.56 161 SER B C 1
ATOM 2612 O O . SER B 1 161 ? 4.082 51.625 37.188 1 80.56 161 SER B O 1
ATOM 2614 N N . LEU B 1 162 ? 2.805 50.125 36.094 1 77.25 162 LEU B N 1
ATOM 2615 C CA . LEU B 1 162 ? 1.59 50.906 36.312 1 77.25 162 LEU B CA 1
ATOM 2616 C C . LEU B 1 162 ? 1.224 50.938 37.812 1 77.25 162 LEU B C 1
ATOM 2618 O O . LEU B 1 162 ? 0.8 51.969 38.312 1 77.25 162 LEU B O 1
ATOM 2622 N N . ARG B 1 163 ? 1.431 49.844 38.5 1 80.12 163 ARG B N 1
ATOM 2623 C CA . ARG B 1 163 ? 1.159 49.781 39.906 1 80.12 163 ARG B CA 1
ATOM 2624 C C . ARG B 1 163 ? 2.102 50.688 40.688 1 80.12 163 ARG B C 1
ATOM 2626 O O . ARG B 1 163 ? 1.682 51.375 41.625 1 80.12 163 ARG B O 1
ATOM 2633 N N . LYS B 1 164 ? 3.32 50.781 40.219 1 80.88 164 LYS B N 1
ATOM 2634 C CA . LYS B 1 164 ? 4.305 51.656 40.875 1 80.88 164 LYS B CA 1
ATOM 2635 C C . LYS B 1 164 ? 3.971 53.125 40.656 1 80.88 164 LYS B C 1
ATOM 2637 O O . LYS B 1 164 ? 4.059 53.938 41.594 1 80.88 164 LYS B O 1
ATOM 2642 N N . LYS B 1 165 ? 3.535 53.469 39.531 1 72.31 165 LYS B N 1
ATOM 2643 C CA . LYS B 1 165 ? 3.197 54.844 39.188 1 72.31 165 LYS B CA 1
ATOM 2644 C C . LYS B 1 165 ? 1.957 55.281 39.969 1 72.31 165 LYS B C 1
ATOM 2646 O O . LYS B 1 165 ? 1.902 56.438 40.469 1 72.31 165 LYS B O 1
ATOM 2651 N N . LYS B 1 166 ? 1.001 54.406 40.062 1 72.75 166 LYS B N 1
ATOM 2652 C CA . LYS B 1 166 ? -0.214 54.75 40.812 1 72.75 166 LYS B CA 1
ATOM 2653 C C . LYS B 1 166 ? 0.082 54.938 42.312 1 72.75 166 LYS B C 1
ATOM 2655 O O . LYS B 1 166 ? -0.486 55.844 42.938 1 72.75 166 LYS B O 1
ATOM 2660 N N . ALA B 1 167 ? 1.024 54.188 42.75 1 80.38 167 ALA B N 1
ATOM 2661 C CA . ALA B 1 167 ? 1.415 54.312 44.156 1 80.38 167 ALA B CA 1
ATOM 2662 C C . ALA B 1 167 ? 2.158 55.594 44.406 1 80.38 167 ALA B C 1
ATOM 2664 O O . ALA B 1 167 ? 2.006 56.219 45.469 1 80.38 167 ALA B O 1
ATOM 2665 N N . GLU B 1 168 ? 2.83 56.156 43.438 1 74.25 168 GLU B N 1
ATOM 2666 C CA . GLU B 1 168 ? 3.6 57.406 43.594 1 74.25 168 GLU B CA 1
ATOM 2667 C C . GLU B 1 168 ? 2.697 58.625 43.5 1 74.25 168 GLU B C 1
ATOM 2669 O O . GLU B 1 168 ? 2.945 59.625 44.156 1 74.25 168 GLU B O 1
ATOM 2674 N N . ILE B 1 169 ? 1.65 58.469 42.75 1 71.94 169 ILE B N 1
ATOM 2675 C CA . ILE B 1 169 ? 0.74 59.594 42.594 1 71.94 169 ILE B CA 1
ATOM 2676 C C . ILE B 1 169 ? -0.164 59.719 43.812 1 71.94 169 ILE B C 1
ATOM 2678 O O . ILE B 1 169 ? -0.576 60.812 44.219 1 71.94 169 ILE B O 1
ATOM 2682 N N . SER B 1 170 ? -0.393 58.625 44.406 1 67 170 SER B N 1
ATOM 2683 C CA . SER B 1 170 ? -1.271 58.656 45.562 1 67 170 SER B CA 1
ATOM 2684 C C . SER B 1 170 ? -0.552 59.188 46.781 1 67 170 SER B C 1
ATOM 2686 O O . SER B 1 170 ? -1.179 59.438 47.812 1 67 170 SER B O 1
ATOM 2688 N N . PHE B 1 171 ? 0.705 59.5 46.719 1 61.91 171 PHE B N 1
ATOM 2689 C CA . PHE B 1 171 ? 1.393 60.219 47.812 1 61.91 171 PHE B CA 1
ATOM 2690 C C . PHE B 1 171 ? 1.708 61.656 47.375 1 61.91 171 PHE B C 1
ATOM 2692 O O . PHE B 1 171 ? 2.068 61.906 46.219 1 61.91 171 PHE B O 1
#

Foldseek 3Di:
DDPPPPPPPPPPPPPVVVCVVVVVLVVQLVVVVPPPSLVSLVVVLCCCQVPVLVVLVVLLVVLVVVLVVLVVVLVVLVVVLVVLLVCLVVQCPPDPVSPVVSVVSPVVSVVSVVVSVVSVVVSVVSVVVSVVSVVVSVVVNVVSVVVVVVSVVVVVVVVVVVVVVVVVVVD/DDPDPPPPPPCPPPPVVVCVVVVVLVVQLVVVVPPPSLVSLVVVLCCCQVPVLVVLVVLLVVLVVVLVVLVVVLVVLVVVLVVLLVCLVVQCPPDPVSPVVSVVSPVVSVVSVVVSVVSVVVSVVSVVVSVVSVVVSVVVNVVSVVVNVVSVVVVVVVVVVVVVVVVVVVD

pLDDT: mean 75.3, std 20.96, range [25.56, 97.31]

Solvent-accessible surface area (backbone atoms only — not comparable to full-atom values): 17787 Å² total; per-residue (Å²): 136,85,77,72,76,74,71,80,71,77,73,78,62,73,63,63,61,58,51,46,51,51,47,47,51,48,48,53,47,63,70,40,68,85,49,60,67,67,59,46,53,51,49,50,48,44,48,44,59,67,39,39,45,53,21,45,49,39,30,27,52,27,36,52,50,29,48,51,27,51,51,44,33,50,55,30,48,51,48,26,36,50,21,39,46,49,35,20,58,48,22,60,82,46,56,73,72,40,33,53,53,19,50,52,39,46,52,53,32,51,53,48,51,51,52,47,51,53,49,52,54,50,50,52,52,49,51,51,52,35,50,47,50,42,50,50,47,53,50,50,51,51,50,51,52,51,51,51,52,51,50,53,51,51,52,52,50,51,53,53,52,51,54,52,52,54,55,55,67,75,97,133,83,77,74,76,76,71,81,71,78,72,76,62,72,64,62,60,53,49,47,51,52,47,47,52,50,48,54,45,62,68,40,69,87,50,58,66,66,58,44,52,53,49,50,48,46,46,44,60,68,40,38,47,56,21,46,49,40,30,27,52,28,36,52,50,29,49,53,27,50,52,46,33,51,55,30,47,52,50,27,37,51,24,37,46,50,35,20,59,47,22,61,82,47,55,72,73,41,32,53,52,18,52,52,39,45,50,51,32,51,53,48,50,51,51,48,51,52,49,51,53,52,51,52,52,50,51,52,52,36,50,47,50,41,50,50,48,52,51,49,52,51,49,52,51,51,50,52,51,52,48,52,52,51,53,53,52,50,54,53,51,50,54,52,52,54,58,55,66,75,98

Sequence (342 aa):
MARKKEGDDYGLSNGSSDASLDAALRECINNISDIPPDRVVNDVYEQLMLKFQPAMKGVADSGFNLLRAFNNVQKMCEGYVKSIDTLADSGSKAFAAARQRAADLKEFASAMREINRRHGEMISKFNEIITKINTYGQREKDKLKELHRGFEAREKAMKKSLRKKKAEISFMARKKEGDDYGLSNGSSDASLDAALRECINNISDIPPDRVVNDVYEQLMLKFQPAMKGVADSGFNLLRAFNNVQKMCEGYVKSIDTLADSGSKAFAAARQRAADLKEFASAMREINRRHGEMISKFNEIITKINTYGQREKDKLKELHRGFEAREKAMKKSLRKKKAEISF

InterPro domains:
  IPR013606 IMD/I-BAR domain [PF08397] (45-169)
  IPR027267 AH/BAR domain superfamily [G3DSA:1.20.1270.60] (36-170)
  IPR027267 AH/BAR domain superfamily [SSF103657] (39-167)